Protein AF-A0A4Q2DX93-F1 (afdb_monomer)

Radius of gyration: 22.74 Å; Cα contacts (8 Å, |Δi|>4): 162; chains: 1; bounding box: 57×50×70 Å

Organism: NCBI:txid2316362

InterPro domains:
  IPR004277 Phosphatidyl serine synthase [PF03034] (12-110)
  IPR004277 Phosphatidyl serine synthase [PF03034] (133-231)

Structure (mmCIF, N/CA/C/O backbone):
data_AF-A0A4Q2DX93-F1
#
_entry.id   AF-A0A4Q2DX93-F1
#
loop_
_atom_site.group_PDB
_atom_site.id
_atom_site.type_symbol
_atom_site.label_atom_id
_atom_site.label_alt_id
_atom_site.label_comp_id
_atom_site.label_asym_id
_atom_site.label_entity_id
_atom_site.label_seq_id
_atom_site.pdbx_PDB_ins_code
_atom_site.Cartn_x
_atom_site.Cartn_y
_atom_site.Cartn_z
_atom_site.occupancy
_atom_site.B_iso_or_equiv
_atom_site.auth_seq_id
_atom_site.auth_comp_id
_atom_site.auth_asym_id
_atom_site.auth_atom_id
_atom_site.pdbx_PDB_model_num
ATOM 1 N N . MET A 1 1 ? 19.496 9.245 14.736 1.00 47.91 1 MET A N 1
ATOM 2 C CA . MET A 1 1 ? 19.336 10.085 13.519 1.00 47.91 1 MET A CA 1
ATOM 3 C C . MET A 1 1 ? 20.617 10.296 12.697 1.00 47.91 1 MET A C 1
ATOM 5 O O . MET A 1 1 ? 20.495 10.597 11.517 1.00 47.91 1 MET A O 1
ATOM 9 N N . ILE A 1 2 ? 21.821 10.118 13.265 1.00 46.56 2 ILE A N 1
ATOM 10 C CA . ILE A 1 2 ? 23.117 10.253 12.552 1.00 46.56 2 ILE A CA 1
ATOM 11 C C . ILE A 1 2 ? 23.522 8.958 11.806 1.00 46.56 2 ILE A C 1
ATOM 13 O O . ILE A 1 2 ? 24.369 8.982 10.925 1.00 46.56 2 ILE A O 1
ATOM 17 N N . GLN A 1 3 ? 22.881 7.827 12.119 1.00 54.91 3 GLN A N 1
ATOM 18 C CA . GLN A 1 3 ? 23.199 6.503 11.563 1.00 54.91 3 GLN A CA 1
ATOM 19 C C . GLN A 1 3 ? 22.616 6.241 10.159 1.00 54.91 3 GLN A C 1
ATOM 21 O O . GLN A 1 3 ? 23.110 5.370 9.450 1.00 54.91 3 GLN A O 1
ATOM 26 N N . PHE A 1 4 ? 21.581 6.974 9.728 1.00 57.28 4 PHE A N 1
ATOM 27 C CA . PHE A 1 4 ? 21.010 6.77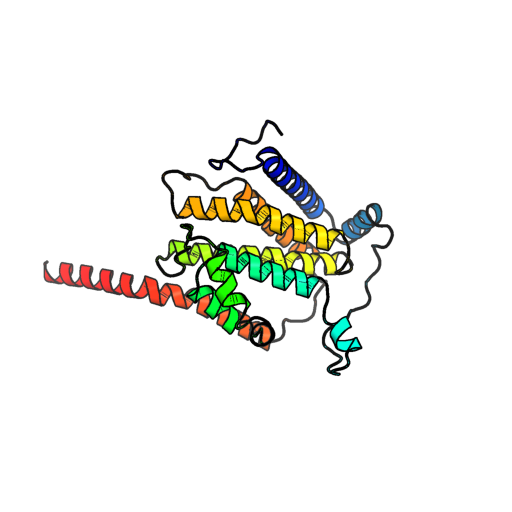4 8.393 1.00 57.28 4 PHE A CA 1
ATOM 28 C C . PHE A 1 4 ? 21.862 7.498 7.358 1.00 57.28 4 PHE A C 1
ATOM 30 O O . PHE A 1 4 ? 21.904 8.729 7.332 1.00 57.28 4 PHE A O 1
ATOM 37 N N . ARG A 1 5 ? 22.540 6.724 6.505 1.00 57.16 5 ARG A N 1
ATOM 38 C CA . ARG A 1 5 ? 23.293 7.274 5.379 1.00 57.16 5 ARG A CA 1
ATOM 39 C C . ARG A 1 5 ? 22.321 7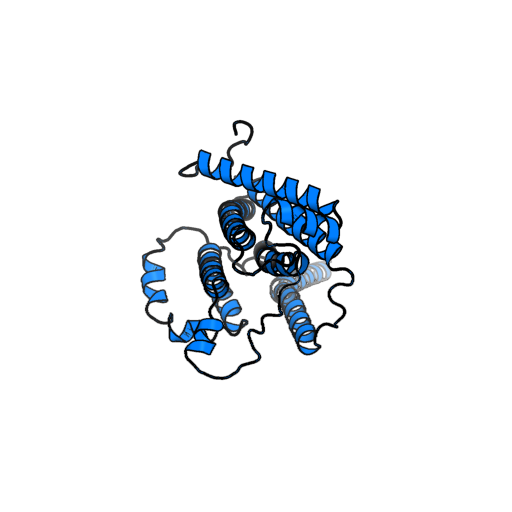.975 4.437 1.00 57.16 5 ARG A C 1
ATOM 41 O O . ARG A 1 5 ? 21.270 7.420 4.105 1.00 57.16 5 ARG A O 1
ATOM 48 N N . ASP A 1 6 ? 22.671 9.182 4.007 1.00 55.91 6 ASP A N 1
ATOM 49 C CA . ASP A 1 6 ? 21.887 9.855 2.983 1.00 55.91 6 ASP A CA 1
ATOM 50 C C . ASP A 1 6 ? 21.889 9.006 1.713 1.00 55.91 6 ASP A C 1
ATOM 52 O O . ASP A 1 6 ? 22.921 8.492 1.269 1.00 55.91 6 ASP A O 1
ATOM 56 N N . GLY A 1 7 ? 20.696 8.823 1.152 1.00 59.25 7 GLY A N 1
ATOM 57 C CA . GLY A 1 7 ? 20.567 8.282 -0.191 1.00 59.25 7 GLY A CA 1
ATOM 58 C C . GLY A 1 7 ? 21.169 9.252 -1.217 1.00 59.25 7 GLY A C 1
ATOM 59 O O . GLY A 1 7 ? 21.467 10.397 -0.885 1.00 59.25 7 GLY A O 1
ATOM 60 N N . PRO A 1 8 ? 21.266 8.855 -2.493 1.00 54.38 8 PRO A N 1
ATOM 61 C CA . PRO A 1 8 ? 21.775 9.709 -3.576 1.00 54.38 8 PRO A CA 1
ATOM 62 C C . PRO A 1 8 ? 20.919 10.967 -3.852 1.00 54.38 8 PRO A C 1
ATOM 64 O O . PRO A 1 8 ? 21.185 11.708 -4.796 1.00 54.38 8 PRO A O 1
ATOM 67 N N . PHE A 1 9 ? 19.881 11.214 -3.049 1.00 58.81 9 PHE A N 1
ATOM 68 C CA . PHE A 1 9 ? 18.945 12.319 -3.184 1.00 58.81 9 PHE A CA 1
ATOM 69 C C . PHE A 1 9 ? 19.273 13.454 -2.219 1.00 58.81 9 PHE A C 1
ATOM 71 O O . PHE A 1 9 ? 19.167 13.290 -1.001 1.00 58.81 9 PHE A O 1
ATOM 78 N N . ILE A 1 10 ? 19.531 14.638 -2.773 1.00 56.16 10 ILE A N 1
ATOM 79 C CA . ILE A 1 10 ? 19.472 15.896 -2.028 1.00 56.16 10 ILE A CA 1
ATOM 80 C C . ILE A 1 10 ? 17.991 16.245 -1.876 1.00 56.16 10 ILE A C 1
ATOM 82 O O . ILE A 1 10 ? 17.327 16.653 -2.828 1.00 56.16 10 ILE A O 1
ATOM 86 N N . 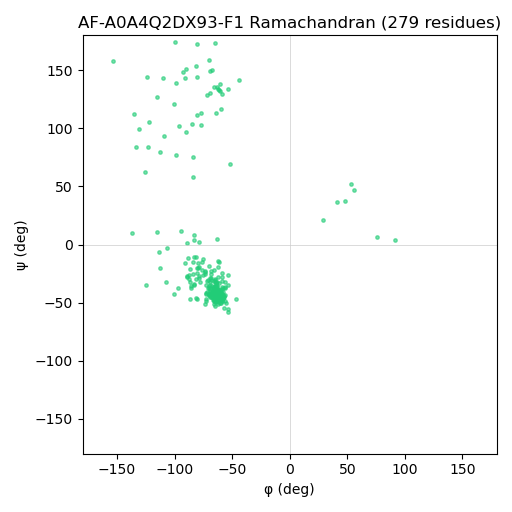ARG A 1 11 ? 17.445 16.000 -0.687 1.00 66.81 11 ARG A N 1
ATOM 87 C CA . ARG A 1 11 ? 16.056 16.332 -0.353 1.00 66.81 11 ARG A CA 1
ATOM 88 C C . ARG A 1 11 ? 16.038 17.745 0.238 1.00 66.81 11 ARG A C 1
ATOM 90 O O . ARG A 1 11 ? 16.949 18.055 1.001 1.00 66.81 11 ARG A O 1
ATOM 97 N N . PRO A 1 12 ? 15.014 18.575 -0.032 1.00 65.00 12 PRO A N 1
ATOM 98 C CA . PRO A 1 12 ? 14.977 19.962 0.446 1.00 65.00 12 PRO A CA 1
ATOM 99 C C . PRO A 1 12 ? 15.047 20.067 1.977 1.00 65.00 12 PRO A C 1
ATOM 101 O O . PRO A 1 12 ? 15.580 21.036 2.501 1.00 65.00 12 PRO A O 1
ATOM 104 N N . HIS A 1 13 ? 14.569 19.041 2.692 1.00 75.06 13 HIS A N 1
ATOM 105 C CA . HIS A 1 13 ? 14.642 18.962 4.149 1.00 75.06 13 HIS A CA 1
ATOM 106 C C . HIS A 1 13 ? 15.130 17.567 4.598 1.00 75.06 13 HIS A C 1
ATOM 108 O O . HIS A 1 13 ? 14.322 16.684 4.892 1.00 75.06 13 HIS A O 1
ATOM 114 N N . PRO A 1 14 ? 16.449 17.302 4.631 1.00 77.88 14 PRO A N 1
ATOM 115 C CA . PRO A 1 14 ? 16.985 15.957 4.873 1.00 77.88 14 PRO A CA 1
ATOM 116 C C . PRO A 1 14 ? 16.631 15.418 6.267 1.00 77.88 14 PRO A C 1
ATOM 118 O O . PRO A 1 14 ? 16.316 14.238 6.406 1.00 77.88 14 PRO A O 1
ATOM 121 N N . ALA A 1 15 ? 16.583 16.285 7.284 1.00 83.44 15 ALA A N 1
ATOM 122 C CA . ALA A 1 15 ? 16.158 15.910 8.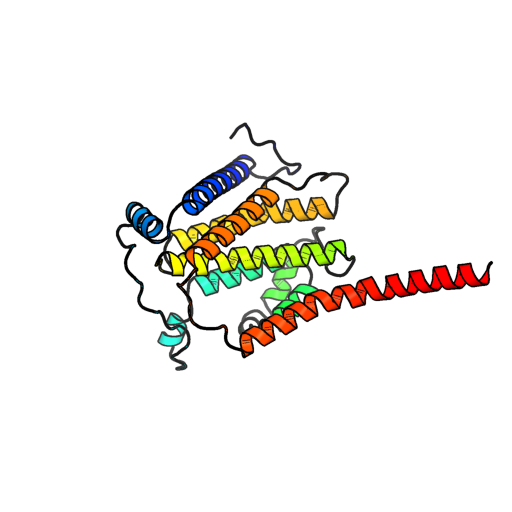634 1.00 83.44 15 ALA A CA 1
ATOM 123 C C . ALA A 1 15 ? 14.716 15.372 8.673 1.00 83.44 15 ALA A C 1
ATOM 125 O O . ALA A 1 15 ? 14.468 14.344 9.296 1.00 83.44 15 ALA A O 1
ATOM 126 N N . PHE A 1 16 ? 13.790 16.010 7.947 1.00 84.75 16 PHE A N 1
ATOM 127 C CA . PHE A 1 16 ? 12.392 15.582 7.870 1.00 84.75 16 PHE A CA 1
ATOM 128 C C . PHE A 1 16 ? 12.291 14.158 7.317 1.00 84.75 16 PHE A C 1
ATOM 130 O O . PHE A 1 16 ? 11.715 13.283 7.951 1.00 84.75 16 PHE A O 1
ATOM 137 N N . TRP A 1 17 ? 12.942 13.873 6.188 1.00 82.81 17 TRP A N 1
ATOM 138 C CA . TRP A 1 17 ? 12.872 12.544 5.574 1.00 82.81 17 TRP A CA 1
ATOM 139 C C . TRP A 1 17 ? 13.562 11.445 6.392 1.00 82.81 17 TRP A C 1
ATOM 141 O O . TRP A 1 17 ? 13.125 10.295 6.350 1.00 82.81 17 TRP A O 1
ATOM 151 N N . ARG A 1 18 ? 14.596 11.787 7.174 1.00 85.25 18 ARG A N 1
ATOM 152 C CA . ARG A 1 18 ? 15.210 10.863 8.141 1.00 85.25 18 ARG A CA 1
ATOM 153 C C . ARG A 1 18 ? 14.283 10.571 9.324 1.00 85.25 18 ARG A C 1
ATOM 155 O O . ARG A 1 18 ? 14.247 9.432 9.779 1.00 85.25 18 ARG A O 1
ATOM 162 N N . ILE A 1 19 ? 13.525 11.562 9.800 1.00 88.25 19 ILE A N 1
ATOM 163 C CA . ILE A 1 19 ? 12.485 11.357 10.821 1.00 88.25 19 ILE A CA 1
ATOM 164 C C . ILE A 1 19 ? 11.400 10.438 10.266 1.00 88.25 19 ILE A C 1
ATOM 166 O O . ILE A 1 19 ? 11.078 9.441 10.896 1.00 88.25 19 ILE A O 1
ATOM 170 N N . ILE A 1 20 ? 10.908 10.715 9.059 1.00 88.94 20 ILE A N 1
ATOM 171 C CA . ILE A 1 20 ? 9.894 9.898 8.384 1.00 88.94 20 ILE A CA 1
ATOM 172 C C . ILE A 1 20 ? 10.345 8.434 8.243 1.00 88.94 20 ILE A C 1
ATOM 174 O O . ILE A 1 20 ? 9.566 7.529 8.537 1.00 88.94 20 ILE A O 1
ATOM 178 N N . LEU A 1 21 ? 11.607 8.190 7.870 1.00 89.50 21 LEU A N 1
ATOM 179 C CA . LEU A 1 21 ? 12.187 6.842 7.853 1.00 89.50 21 LEU A CA 1
ATOM 180 C C . LEU A 1 21 ? 12.231 6.210 9.254 1.00 89.50 21 LEU A C 1
ATOM 182 O O . LEU A 1 21 ? 11.896 5.040 9.408 1.00 89.50 21 LEU A O 1
ATOM 186 N N . GLY A 1 22 ? 12.632 6.978 10.269 1.00 92.00 22 GLY A N 1
ATOM 187 C CA . GLY A 1 22 ? 12.677 6.518 11.657 1.00 92.00 22 GLY A CA 1
ATOM 188 C C . GLY A 1 22 ? 11.300 6.140 12.205 1.00 92.00 22 GLY A C 1
ATOM 189 O O . GLY A 1 22 ? 11.178 5.113 12.862 1.00 92.00 22 GLY A O 1
ATOM 190 N N . VAL A 1 23 ? 10.259 6.916 11.888 1.00 93.38 23 VAL A N 1
ATOM 191 C CA . VAL A 1 23 ? 8.873 6.594 12.265 1.00 93.38 23 VAL A CA 1
ATOM 192 C C . VAL A 1 23 ? 8.415 5.309 11.576 1.00 93.38 23 VAL A C 1
ATOM 194 O O . VAL A 1 23 ? 7.818 4.465 12.236 1.00 93.38 23 VAL A O 1
ATOM 197 N N . ASN A 1 24 ? 8.747 5.111 10.294 1.00 94.38 24 ASN A N 1
ATOM 198 C CA . ASN A 1 24 ? 8.442 3.856 9.600 1.00 94.38 24 ASN A CA 1
ATOM 199 C C . ASN A 1 24 ? 9.148 2.658 10.262 1.00 94.38 24 ASN A C 1
ATOM 201 O O . ASN A 1 24 ? 8.542 1.623 10.501 1.00 94.38 24 ASN A O 1
ATOM 205 N N . LEU A 1 25 ? 10.416 2.818 10.654 1.00 94.75 25 LEU A N 1
ATOM 206 C CA . LEU A 1 25 ? 11.149 1.756 11.342 1.00 94.75 25 LEU A CA 1
ATOM 207 C C . LEU A 1 25 ? 10.515 1.411 12.696 1.00 94.75 25 LEU A C 1
ATOM 209 O O . LEU A 1 25 ? 10.399 0.239 13.033 1.00 94.75 25 LEU A O 1
ATOM 213 N N . LEU A 1 26 ? 10.093 2.413 13.471 1.00 95.00 26 LEU A N 1
ATOM 214 C CA . LEU A 1 26 ? 9.380 2.177 14.728 1.00 95.00 26 LEU A CA 1
ATOM 215 C C . LEU A 1 26 ? 8.047 1.463 14.492 1.00 95.00 26 LEU A C 1
ATOM 217 O O . LEU A 1 26 ? 7.716 0.541 15.233 1.00 95.00 26 LEU A O 1
ATOM 221 N N . TYR A 1 27 ? 7.312 1.855 13.450 1.00 94.69 27 TYR A N 1
ATOM 222 C CA . TYR A 1 27 ? 6.074 1.190 13.059 1.00 94.69 27 TYR A CA 1
ATOM 223 C C . TYR A 1 27 ? 6.310 -0.279 12.690 1.00 94.69 27 TYR A C 1
ATOM 225 O O . TYR A 1 27 ? 5.600 -1.151 13.185 1.00 94.69 27 TYR A O 1
ATOM 233 N N . GLU A 1 28 ? 7.363 -0.570 11.923 1.00 95.62 28 GLU A N 1
ATOM 234 C CA . GLU A 1 28 ? 7.764 -1.939 11.589 1.00 95.62 28 GLU A CA 1
ATOM 235 C C . GLU A 1 28 ? 8.060 -2.773 12.841 1.00 95.62 28 GLU A C 1
ATOM 237 O O . GLU A 1 28 ? 7.588 -3.899 12.966 1.00 95.62 28 GLU A O 1
ATOM 242 N N . LEU A 1 29 ? 8.794 -2.218 13.809 1.00 96.31 29 LEU A N 1
ATOM 243 C CA . LEU A 1 29 ? 9.091 -2.915 15.063 1.00 96.31 29 LEU A CA 1
ATOM 244 C C . LEU A 1 29 ? 7.820 -3.219 15.868 1.00 96.31 29 LEU A C 1
ATOM 246 O O . LEU A 1 29 ? 7.701 -4.305 16.438 1.00 96.31 29 LEU A O 1
ATOM 250 N N . VAL A 1 30 ? 6.855 -2.293 15.885 1.00 94.19 30 VAL A N 1
ATOM 251 C CA . VAL A 1 30 ? 5.545 -2.514 16.514 1.00 94.19 30 VAL A CA 1
ATOM 252 C C . VAL A 1 30 ? 4.767 -3.608 15.784 1.00 94.19 30 VAL A C 1
ATOM 254 O O . VAL A 1 30 ? 4.197 -4.477 16.438 1.00 94.19 30 VAL A O 1
ATOM 257 N N . LEU A 1 31 ? 4.770 -3.621 14.449 1.00 94.12 31 LEU A N 1
ATOM 258 C CA . LEU A 1 31 ? 4.112 -4.667 13.664 1.00 94.12 31 LEU A CA 1
ATOM 259 C C . LEU A 1 31 ? 4.731 -6.044 13.898 1.00 94.12 31 LEU A C 1
ATOM 261 O O . LEU A 1 31 ? 4.001 -7.013 14.085 1.00 94.12 31 LEU A O 1
ATOM 265 N N . VAL A 1 32 ? 6.061 -6.136 13.940 1.00 95.94 32 VAL A N 1
ATOM 266 C CA . VAL A 1 32 ? 6.763 -7.385 14.259 1.00 95.94 32 VAL A CA 1
ATOM 267 C C . VAL A 1 32 ? 6.413 -7.847 15.672 1.00 95.94 32 VAL A C 1
ATOM 269 O O . VAL A 1 32 ? 6.146 -9.027 15.877 1.00 95.94 32 VAL A O 1
ATOM 272 N N . PHE A 1 33 ? 6.343 -6.938 16.645 1.00 95.56 33 PHE A N 1
ATOM 273 C CA . PHE A 1 33 ? 5.881 -7.275 17.990 1.00 95.56 33 PHE A CA 1
ATOM 274 C C . PHE A 1 33 ? 4.433 -7.802 17.983 1.00 95.56 33 PHE A C 1
ATOM 276 O O . PHE A 1 33 ? 4.165 -8.862 18.554 1.00 95.56 33 PHE A O 1
ATOM 283 N N . LEU A 1 34 ? 3.514 -7.115 17.294 1.00 93.50 34 LEU A N 1
ATOM 284 C CA . LEU A 1 34 ? 2.111 -7.522 17.158 1.00 93.50 34 LEU A CA 1
ATOM 285 C C . LEU A 1 34 ? 1.955 -8.858 16.424 1.00 93.50 34 LEU A C 1
ATOM 287 O O . LEU A 1 34 ? 1.066 -9.636 16.763 1.00 93.50 34 LEU A O 1
ATOM 291 N N . LEU A 1 35 ? 2.842 -9.173 15.478 1.00 95.12 35 LEU A N 1
ATOM 292 C CA . LEU A 1 35 ? 2.858 -10.455 14.775 1.00 95.12 35 LEU A CA 1
ATOM 293 C C . LEU A 1 35 ? 3.019 -11.638 15.739 1.00 95.12 35 LEU A C 1
ATOM 295 O O . LEU A 1 35 ? 2.442 -12.703 15.503 1.00 95.12 35 LEU A O 1
ATOM 299 N N . PHE A 1 36 ? 3.729 -11.458 16.855 1.00 95.38 36 PHE A N 1
ATOM 300 C CA . PHE A 1 36 ? 3.855 -12.479 17.898 1.00 95.38 36 PHE A CA 1
ATOM 301 C C . PHE A 1 36 ? 2.680 -12.505 18.888 1.00 95.38 36 PHE A C 1
ATOM 303 O O . PHE A 1 36 ? 2.539 -13.491 19.603 1.00 95.38 36 PHE A O 1
ATOM 310 N N . GLN A 1 37 ? 1.788 -11.509 18.883 1.00 95.62 37 GLN A N 1
ATOM 311 C CA . GLN A 1 37 ? 0.621 -11.454 19.773 1.00 95.62 37 GLN A CA 1
ATOM 312 C C . GLN A 1 37 ? -0.622 -12.127 19.174 1.00 95.62 37 GLN A C 1
ATOM 314 O O . GLN A 1 37 ? -0.821 -12.170 17.952 1.00 95.62 37 GLN A O 1
ATOM 319 N N . ASP A 1 38 ? -1.484 -12.651 20.040 1.00 94.00 38 ASP A N 1
ATOM 320 C CA . ASP A 1 38 ? -2.793 -13.180 19.655 1.00 94.00 38 ASP A CA 1
ATOM 321 C C . ASP A 1 38 ? -3.825 -12.060 19.505 1.00 94.00 38 ASP A C 1
ATOM 323 O O . ASP A 1 38 ? -3.712 -11.009 20.134 1.00 94.00 38 ASP A O 1
ATOM 327 N N . LEU A 1 39 ? -4.852 -12.282 18.680 1.00 92.56 39 LEU A N 1
ATOM 328 C CA . LEU A 1 39 ? -5.873 -11.270 18.386 1.00 92.56 39 LEU A CA 1
ATOM 329 C C . LEU A 1 39 ? -6.601 -10.744 19.645 1.00 92.56 39 LEU A C 1
ATOM 331 O O . LEU A 1 39 ? -6.751 -9.526 19.757 1.00 92.56 39 LEU A O 1
ATOM 335 N N . PRO A 1 40 ? -7.031 -11.585 20.612 1.00 92.69 40 PRO A N 1
ATOM 336 C CA . PRO A 1 40 ? -7.667 -11.090 21.835 1.00 92.69 40 PRO A CA 1
ATOM 337 C C . PRO A 1 40 ? -6.717 -10.228 22.674 1.00 92.69 40 PRO A C 1
ATOM 339 O O . PRO A 1 40 ? -7.105 -9.156 23.133 1.00 92.69 40 PRO A O 1
ATOM 342 N N . THR A 1 41 ? -5.457 -10.654 22.803 1.00 93.88 41 THR A N 1
ATOM 343 C CA . THR A 1 41 ? -4.409 -9.897 23.498 1.00 93.88 41 THR A CA 1
ATOM 344 C C . THR A 1 41 ? -4.156 -8.568 22.802 1.00 93.88 41 THR A C 1
ATOM 346 O O . THR A 1 41 ? -4.124 -7.537 23.459 1.00 93.88 41 THR A O 1
ATOM 349 N N . ALA A 1 42 ? -4.057 -8.554 21.471 1.00 93.12 42 ALA A N 1
ATOM 350 C CA . ALA A 1 42 ? -3.882 -7.331 20.698 1.00 93.12 42 ALA A CA 1
ATOM 351 C C . ALA A 1 42 ? -5.046 -6.353 20.919 1.00 93.12 42 ALA A C 1
ATOM 353 O O . ALA A 1 42 ? -4.802 -5.177 21.171 1.00 93.12 42 ALA A O 1
ATOM 354 N N . ARG A 1 43 ? -6.302 -6.824 20.923 1.00 92.88 43 ARG A N 1
ATOM 355 C CA . ARG A 1 43 ? -7.476 -5.987 21.242 1.00 92.88 43 ARG A CA 1
ATOM 356 C C . ARG A 1 43 ? -7.389 -5.382 22.645 1.00 92.88 43 ARG A C 1
ATOM 358 O O . ARG A 1 43 ? -7.665 -4.199 22.801 1.00 92.88 43 ARG A O 1
ATOM 365 N N . GLN A 1 44 ? -6.955 -6.159 23.637 1.00 92.50 44 GLN A N 1
ATOM 366 C CA . GLN A 1 44 ? -6.719 -5.651 24.991 1.00 92.50 44 GLN A CA 1
ATOM 367 C C . GLN A 1 44 ? -5.559 -4.647 25.032 1.00 92.50 44 GLN A C 1
ATOM 369 O O . GLN A 1 44 ? -5.628 -3.640 25.723 1.00 92.50 44 GLN A O 1
ATOM 374 N N . MET A 1 45 ? -4.490 -4.870 24.267 1.00 92.19 45 MET A N 1
ATOM 375 C CA . MET A 1 45 ? -3.384 -3.916 24.199 1.00 92.19 45 MET A CA 1
ATOM 376 C C . MET A 1 45 ? -3.824 -2.577 23.603 1.00 92.19 45 MET A C 1
ATOM 378 O O . MET A 1 45 ? -3.401 -1.522 24.074 1.00 92.19 45 MET A O 1
ATOM 382 N N . MET A 1 46 ? -4.715 -2.610 22.610 1.00 90.88 46 MET A N 1
ATOM 383 C CA . MET A 1 46 ? -5.282 -1.401 22.016 1.00 90.88 46 MET A CA 1
ATOM 384 C C . MET A 1 46 ? -6.089 -0.572 23.026 1.00 90.88 46 MET A C 1
ATOM 386 O O . MET A 1 46 ? -6.097 0.652 22.907 1.00 90.88 46 MET A O 1
ATOM 390 N N . THR A 1 47 ? -6.683 -1.182 24.063 1.00 90.56 47 THR A N 1
ATOM 391 C CA . THR A 1 47 ? -7.428 -0.424 25.087 1.00 90.56 47 THR A CA 1
ATOM 392 C C . THR A 1 47 ? -6.536 0.431 25.987 1.00 90.56 47 THR A C 1
ATOM 394 O O . THR A 1 47 ? -7.023 1.361 26.622 1.00 90.56 47 THR A O 1
ATOM 397 N N . PHE A 1 48 ? -5.226 0.154 26.049 1.00 91.38 48 PHE A N 1
ATOM 398 C CA . PHE A 1 48 ? -4.275 1.034 26.744 1.00 91.38 48 PHE A CA 1
ATOM 399 C C . PHE A 1 48 ? -3.989 2.323 25.968 1.00 91.38 48 PHE A C 1
ATOM 401 O O . PHE A 1 48 ? -3.558 3.306 26.566 1.00 91.38 48 PHE A O 1
ATOM 408 N N . ILE A 1 49 ? -4.196 2.312 24.648 1.00 90.56 49 ILE A N 1
ATOM 409 C CA . ILE A 1 49 ? -4.022 3.485 23.787 1.00 90.56 49 ILE A CA 1
ATOM 410 C C . ILE A 1 49 ? -5.315 4.299 23.766 1.00 90.56 49 ILE A C 1
ATOM 412 O O . ILE A 1 49 ? -5.274 5.514 23.942 1.00 90.56 49 ILE A O 1
ATOM 416 N N . ASP A 1 50 ? -6.450 3.626 23.574 1.00 88.62 50 ASP A N 1
ATOM 417 C CA . ASP A 1 50 ? -7.773 4.241 23.607 1.00 88.62 50 ASP A CA 1
ATOM 418 C C . ASP A 1 50 ? -8.746 3.374 24.431 1.00 88.62 50 ASP A C 1
ATOM 420 O O . ASP A 1 50 ? -9.106 2.274 23.996 1.00 88.62 50 ASP A O 1
ATOM 424 N N . PRO A 1 51 ? -9.210 3.857 25.602 1.00 88.38 51 PRO A N 1
ATOM 425 C CA . PRO A 1 51 ? -10.149 3.131 26.458 1.00 88.38 51 PRO A CA 1
ATOM 426 C C . PRO A 1 51 ? -11.511 2.816 25.817 1.00 88.38 51 PRO A C 1
ATOM 428 O O . PRO A 1 51 ? -12.259 2.010 26.364 1.00 88.38 51 PRO A O 1
ATOM 431 N N . SER A 1 52 ? -11.868 3.458 24.699 1.00 84.69 52 SER A N 1
ATOM 432 C CA . SER A 1 52 ? -13.131 3.235 23.981 1.00 84.69 52 SER A CA 1
ATOM 433 C C . SER A 1 52 ? -13.117 2.002 23.062 1.00 84.69 52 SER A C 1
ATOM 435 O O . SER A 1 52 ? -14.178 1.575 22.586 1.00 84.69 52 SER A O 1
ATOM 437 N N . LEU A 1 53 ? -11.935 1.412 22.838 1.00 87.38 53 LEU A N 1
ATOM 438 C CA . LEU A 1 53 ? -11.733 0.199 22.043 1.00 87.38 53 LEU A CA 1
ATOM 439 C C . LEU A 1 53 ? -12.047 -1.081 22.841 1.00 87.38 53 LEU A C 1
ATOM 441 O O . LEU A 1 53 ? -12.297 -1.060 24.043 1.00 87.38 53 LEU A O 1
ATOM 445 N N . GLY A 1 54 ? -12.035 -2.232 22.159 1.00 81.44 54 GLY A N 1
ATOM 446 C CA . GLY A 1 54 ? -12.239 -3.549 22.784 1.00 81.44 54 GLY A CA 1
ATOM 447 C C . GLY A 1 54 ? -13.692 -4.034 22.815 1.00 81.44 54 GLY A C 1
ATOM 448 O O . GLY A 1 54 ? -13.966 -5.118 23.325 1.00 81.44 54 GLY A O 1
ATOM 449 N N . ARG A 1 55 ? -14.613 -3.277 22.214 1.00 84.88 55 ARG A N 1
ATOM 450 C CA . ARG A 1 55 ? -16.012 -3.666 21.992 1.00 84.88 55 ARG A CA 1
ATOM 451 C C . ARG A 1 55 ? -16.278 -3.904 20.501 1.00 84.88 55 ARG A C 1
ATOM 453 O O . ARG A 1 55 ? -15.714 -3.180 19.683 1.00 84.88 55 ARG A O 1
ATOM 460 N N . PRO A 1 56 ? -17.117 -4.888 20.129 1.00 82.81 56 PRO A N 1
ATOM 461 C CA . PRO A 1 56 ? -17.498 -5.086 18.736 1.00 82.81 56 PRO A CA 1
ATOM 462 C C . PRO A 1 56 ? -18.259 -3.860 18.228 1.00 82.81 56 PRO A C 1
ATOM 464 O O . PRO A 1 56 ? -19.126 -3.324 18.922 1.00 82.81 56 PRO A O 1
ATOM 467 N N . LEU A 1 57 ? -17.919 -3.412 17.023 1.00 77.69 57 LEU A N 1
ATOM 468 C CA . LEU A 1 57 ? -18.594 -2.286 16.389 1.00 77.69 57 LEU A CA 1
ATOM 469 C C . LEU A 1 57 ? -19.913 -2.736 15.755 1.00 77.69 57 LEU A C 1
ATOM 471 O O . LEU A 1 57 ? -19.966 -3.842 15.209 1.00 77.69 57 LEU A O 1
ATOM 475 N N . PRO A 1 58 ? -20.961 -1.892 15.789 1.00 73.00 58 PRO A N 1
ATOM 476 C CA . PRO A 1 58 ? -22.161 -2.140 15.006 1.00 73.00 58 PRO A CA 1
ATOM 477 C C . PRO A 1 58 ? -21.796 -2.168 13.516 1.00 73.00 58 PRO A C 1
ATOM 479 O O . PRO A 1 58 ? -20.985 -1.364 13.046 1.00 73.00 58 PRO A O 1
ATOM 482 N N . GLU A 1 59 ? -22.374 -3.108 12.770 1.00 63.97 59 GLU A N 1
ATOM 483 C CA . GLU A 1 59 ? -22.138 -3.221 11.333 1.00 63.97 59 GLU A CA 1
ATOM 484 C C . GLU A 1 59 ? -22.673 -1.968 10.630 1.00 63.97 59 GLU A C 1
ATOM 486 O O . GLU A 1 59 ? -23.870 -1.683 10.640 1.00 63.97 59 GLU A O 1
ATOM 491 N N . LYS A 1 60 ? -21.766 -1.168 10.059 1.00 63.41 60 LYS A N 1
ATOM 492 C CA . LYS A 1 60 ? -22.139 0.021 9.295 1.00 63.41 60 LYS A CA 1
ATOM 493 C C . LYS A 1 60 ? -22.439 -0.403 7.863 1.00 63.41 60 LYS A C 1
ATOM 495 O O . LYS A 1 60 ? -21.524 -0.675 7.086 1.00 63.41 60 LYS A O 1
ATOM 500 N N . SER A 1 61 ? -23.722 -0.457 7.532 1.00 61.34 61 SER A N 1
ATOM 501 C CA . SER A 1 61 ? -24.193 -0.708 6.176 1.00 61.34 61 SER A CA 1
ATOM 502 C C . SER A 1 61 ? -24.052 0.555 5.325 1.00 61.34 61 SER A C 1
ATOM 504 O O . SER A 1 61 ? -24.694 1.571 5.583 1.00 61.34 61 SER A O 1
ATOM 506 N N . TYR A 1 62 ? -23.169 0.509 4.328 1.00 57.25 62 TYR A N 1
ATOM 507 C CA . TYR A 1 62 ? -22.927 1.632 3.414 1.00 57.25 62 TYR A CA 1
ATOM 508 C C . TYR A 1 62 ? -23.817 1.600 2.161 1.00 57.25 62 TYR A C 1
ATOM 510 O O . TYR A 1 62 ? -23.883 2.599 1.451 1.00 57.25 62 TYR A O 1
ATOM 518 N N . ALA A 1 63 ? -24.453 0.465 1.849 1.00 59.06 63 ALA A N 1
ATOM 519 C CA . ALA A 1 63 ? -25.034 0.219 0.524 1.00 59.06 63 ALA A CA 1
ATOM 520 C C . ALA A 1 63 ? -26.430 -0.431 0.532 1.00 59.06 63 ALA A C 1
ATOM 522 O O . ALA A 1 63 ? -26.900 -0.847 -0.524 1.00 59.06 63 ALA A O 1
ATOM 523 N N . GLU A 1 64 ? -27.100 -0.535 1.682 1.00 62.09 64 GLU A N 1
ATOM 524 C CA . GLU A 1 64 ? -28.451 -1.121 1.744 1.00 62.09 64 GLU A CA 1
ATOM 525 C C . GLU A 1 64 ? -29.570 -0.101 1.498 1.00 62.09 64 GLU A C 1
ATOM 527 O O . GLU A 1 64 ? -30.638 -0.475 1.016 1.00 62.09 64 GLU A O 1
ATOM 532 N N . ASP A 1 65 ? -29.335 1.186 1.777 1.00 69.94 65 ASP A N 1
ATOM 533 C CA . ASP A 1 65 ? -30.304 2.251 1.509 1.00 69.94 65 ASP A CA 1
ATOM 534 C C . ASP A 1 65 ? -30.003 2.935 0.168 1.00 69.94 65 ASP A C 1
ATOM 536 O O . ASP A 1 65 ? -29.099 3.763 0.049 1.00 69.94 65 ASP A O 1
ATOM 540 N N . CYS A 1 66 ? -30.770 2.579 -0.865 1.00 73.88 66 CYS A N 1
ATOM 541 C CA . CYS A 1 66 ? -30.664 3.174 -2.200 1.00 73.88 66 CYS A CA 1
ATOM 542 C C . CYS A 1 66 ? -31.438 4.499 -2.353 1.00 73.88 66 CYS A C 1
ATOM 544 O O . CYS A 1 66 ? -31.588 4.989 -3.477 1.00 73.88 66 CYS A O 1
ATOM 546 N N . SER A 1 67 ? -31.976 5.079 -1.274 1.00 79.81 67 SER A N 1
ATOM 547 C CA . SER A 1 67 ? -32.732 6.330 -1.353 1.00 79.81 67 SER A CA 1
ATOM 548 C C . SER A 1 67 ? -31.823 7.537 -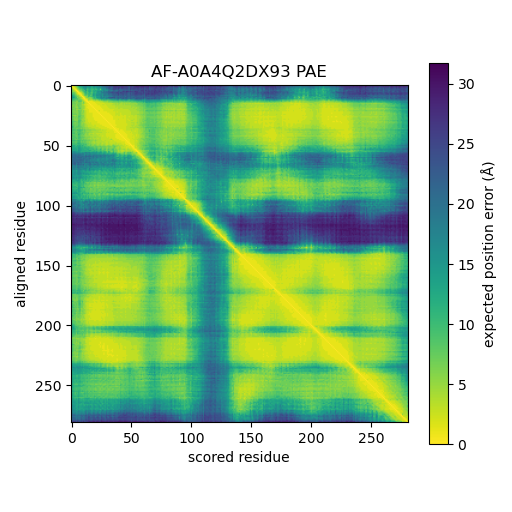1.629 1.00 79.81 67 SER A C 1
ATOM 550 O O . SER A 1 67 ? -30.830 7.790 -0.950 1.00 79.81 67 SER A O 1
ATOM 552 N N . LEU A 1 68 ? -32.175 8.336 -2.641 1.00 80.81 68 LEU A N 1
ATOM 553 C CA . LEU A 1 68 ? -31.427 9.539 -3.025 1.00 80.81 68 LEU A CA 1
ATOM 554 C C . LEU A 1 68 ? -31.842 10.748 -2.175 1.00 80.81 68 LEU A C 1
ATOM 556 O O . LEU A 1 68 ? -32.300 11.765 -2.697 1.00 80.81 68 LEU A O 1
ATOM 560 N N . THR A 1 69 ? -31.710 10.637 -0.854 1.00 84.62 69 THR A N 1
ATOM 561 C CA . THR A 1 69 ? -31.890 11.780 0.049 1.00 84.62 69 THR A CA 1
ATOM 562 C C . THR A 1 69 ? -30.544 12.461 0.321 1.00 84.62 69 THR A C 1
ATOM 564 O O . THR A 1 69 ? -29.512 11.785 0.367 1.00 84.62 69 THR A O 1
ATOM 567 N N . PRO A 1 70 ? -30.505 13.791 0.539 1.00 83.31 70 PRO A N 1
ATOM 568 C CA . PRO A 1 70 ? -29.264 14.484 0.891 1.00 83.31 70 PRO A CA 1
ATOM 569 C C . PRO A 1 70 ? -28.583 13.906 2.141 1.00 83.31 70 PRO A C 1
ATOM 571 O O . PRO A 1 70 ? -27.359 13.876 2.218 1.00 83.31 70 PRO A O 1
ATOM 574 N N . THR A 1 71 ? -29.369 13.404 3.097 1.00 80.00 71 THR A N 1
ATOM 575 C CA . THR A 1 71 ? -28.883 12.750 4.318 1.00 80.00 71 THR A CA 1
ATOM 576 C C . THR A 1 71 ? -28.237 11.399 4.033 1.00 80.00 71 THR A C 1
ATOM 578 O O . THR A 1 71 ? -27.139 11.145 4.522 1.00 80.00 71 THR A O 1
ATOM 581 N N . THR A 1 72 ? -28.857 10.555 3.202 1.00 78.44 72 THR A N 1
ATOM 582 C CA . THR A 1 72 ? -28.279 9.261 2.798 1.00 78.44 72 THR A CA 1
ATOM 583 C C . THR A 1 72 ? -27.004 9.474 1.977 1.00 78.44 72 THR A C 1
ATOM 585 O O . THR A 1 72 ? -26.004 8.798 2.206 1.00 78.44 72 THR A O 1
ATOM 588 N N . LEU A 1 73 ? -26.980 10.489 1.102 1.00 74.81 73 LEU A N 1
ATOM 589 C CA . LEU A 1 73 ? -25.793 10.837 0.318 1.00 74.81 73 LEU A CA 1
ATOM 590 C C . LEU A 1 73 ? -24.639 11.350 1.193 1.00 74.81 73 LEU A C 1
ATOM 592 O O . LEU A 1 73 ? -23.498 10.941 0.996 1.00 74.81 73 LEU A O 1
ATOM 596 N N . TRP A 1 74 ? -24.918 12.213 2.175 1.00 78.31 74 TRP A N 1
ATOM 597 C CA . TRP A 1 74 ? -23.893 12.701 3.104 1.00 78.31 74 TRP A CA 1
ATOM 598 C C . TRP A 1 74 ? -23.348 11.582 3.999 1.00 78.31 74 TRP A C 1
ATOM 600 O O . TRP A 1 74 ? -22.148 11.523 4.244 1.00 78.31 74 TRP A O 1
ATOM 610 N N . ASN A 1 75 ? -24.201 10.644 4.418 1.00 73.44 75 ASN A N 1
ATOM 611 C CA . ASN A 1 75 ? -23.781 9.472 5.189 1.00 73.44 75 ASN A CA 1
ATOM 612 C C . ASN A 1 75 ? -22.928 8.484 4.374 1.00 73.44 75 ASN A C 1
ATOM 614 O O . ASN A 1 75 ? -22.132 7.746 4.959 1.00 73.44 75 ASN A O 1
ATOM 618 N N . ALA A 1 76 ? -23.075 8.476 3.046 1.00 71.06 76 ALA A N 1
ATOM 619 C CA . ALA A 1 76 ? -22.267 7.667 2.137 1.00 71.06 76 ALA A CA 1
ATOM 620 C C . ALA A 1 76 ? -20.891 8.291 1.824 1.00 71.06 76 ALA A C 1
ATOM 622 O O . ALA A 1 76 ? -19.956 7.565 1.487 1.00 71.06 76 ALA A O 1
ATOM 623 N N . ILE A 1 77 ? -20.741 9.618 1.937 1.00 72.44 77 ILE A N 1
ATOM 624 C CA . ILE A 1 77 ? -19.472 10.325 1.702 1.00 72.44 77 ILE A CA 1
ATOM 625 C C . ILE A 1 77 ? -18.697 10.412 3.018 1.00 72.44 77 ILE A C 1
ATOM 627 O O . ILE A 1 77 ? -18.909 11.304 3.836 1.00 72.44 77 ILE A O 1
ATOM 631 N N . ASP A 1 78 ? -17.760 9.490 3.212 1.00 72.12 78 ASP A N 1
ATOM 632 C CA . ASP A 1 78 ? -16.875 9.484 4.372 1.00 72.12 78 ASP A CA 1
ATOM 633 C C . ASP A 1 78 ? -15.484 10.070 4.064 1.00 72.12 78 ASP A C 1
ATOM 635 O O . ASP A 1 78 ? -15.120 10.398 2.928 1.00 72.12 78 ASP A O 1
ATOM 639 N N . ILE A 1 79 ? -14.665 10.195 5.111 1.00 75.25 79 ILE A N 1
ATOM 640 C CA . ILE A 1 79 ? -13.268 10.624 4.984 1.00 75.25 79 ILE A CA 1
ATOM 641 C C . ILE A 1 79 ? -12.451 9.687 4.081 1.00 75.25 79 ILE A C 1
ATOM 643 O O . ILE A 1 79 ? -11.475 10.125 3.466 1.00 75.25 79 ILE A O 1
ATOM 647 N N . PHE A 1 80 ? -12.859 8.420 3.942 1.00 71.62 80 PHE A N 1
ATOM 648 C CA . PHE A 1 80 ? -12.207 7.478 3.039 1.00 71.62 80 PHE A CA 1
ATOM 649 C C . PHE A 1 80 ? -12.460 7.837 1.590 1.00 71.62 80 PHE A C 1
ATOM 651 O O . PHE A 1 80 ? -11.527 7.713 0.810 1.00 71.62 80 PHE A O 1
ATOM 658 N N . CYS A 1 81 ? -13.634 8.353 1.226 1.00 74.25 81 CYS A N 1
ATOM 659 C CA . CYS A 1 81 ? -13.895 8.844 -0.125 1.00 74.25 81 CYS A CA 1
ATOM 660 C C . CYS A 1 81 ? -12.903 9.955 -0.523 1.00 74.25 81 CYS A C 1
ATOM 662 O O . CYS A 1 81 ? -12.323 9.917 -1.612 1.00 74.25 81 CYS A O 1
ATOM 664 N N . LEU A 1 82 ? -12.631 10.902 0.384 1.00 73.94 82 LEU A N 1
ATOM 665 C CA . LEU A 1 82 ? -11.619 11.945 0.177 1.00 73.94 82 LEU A CA 1
ATOM 666 C C . LEU A 1 82 ? -10.199 11.369 0.133 1.00 73.94 82 LEU A C 1
ATOM 668 O O . LEU A 1 82 ? -9.430 11.697 -0.771 1.00 73.94 82 LEU A O 1
ATOM 672 N N . ALA A 1 83 ? -9.851 10.485 1.071 1.00 72.06 83 ALA A N 1
ATOM 673 C CA . ALA A 1 83 ? -8.538 9.847 1.108 1.00 72.06 83 ALA A CA 1
ATOM 674 C C . ALA A 1 83 ? -8.272 9.006 -0.153 1.00 72.06 83 ALA A C 1
ATOM 676 O O . ALA A 1 83 ? -7.169 9.046 -0.696 1.00 72.06 83 ALA A O 1
ATOM 677 N N . HIS A 1 84 ? -9.284 8.302 -0.667 1.00 70.81 84 HIS A N 1
ATOM 678 C CA . HIS A 1 84 ? -9.205 7.547 -1.914 1.00 70.81 84 HIS A CA 1
ATOM 679 C C . HIS A 1 84 ? -9.016 8.483 -3.106 1.00 70.81 84 HIS A C 1
ATOM 681 O O . HIS A 1 84 ? -8.119 8.253 -3.913 1.00 70.81 84 HIS A O 1
ATOM 687 N N . ALA A 1 85 ? -9.802 9.561 -3.205 1.00 70.62 85 ALA A N 1
ATOM 688 C CA . ALA A 1 85 ? -9.666 10.541 -4.282 1.00 70.62 85 ALA A CA 1
ATOM 689 C C . ALA A 1 85 ? -8.262 11.173 -4.305 1.00 70.62 85 ALA A C 1
ATOM 691 O O . ALA A 1 85 ? -7.620 11.228 -5.356 1.00 70.62 85 ALA A O 1
ATOM 692 N N . LEU A 1 86 ? -7.745 11.578 -3.140 1.00 69.94 86 LEU A N 1
ATOM 693 C CA . LEU A 1 86 ? -6.390 12.116 -2.996 1.00 69.94 86 LEU A CA 1
ATOM 694 C C . LEU A 1 86 ? -5.310 11.062 -3.279 1.00 69.94 86 LEU A C 1
ATOM 696 O O . LEU A 1 86 ? -4.294 11.375 -3.900 1.00 69.94 86 LEU A O 1
ATOM 700 N N . GLY A 1 87 ? -5.531 9.811 -2.876 1.00 68.38 87 GLY A N 1
ATOM 701 C CA . GLY A 1 87 ? -4.645 8.688 -3.176 1.00 68.38 87 GLY A CA 1
ATOM 702 C C . GLY A 1 87 ? -4.556 8.417 -4.677 1.00 68.38 87 GLY A C 1
ATOM 703 O O . GLY A 1 87 ? -3.458 8.337 -5.227 1.00 68.38 87 GLY A O 1
ATOM 704 N N . TRP A 1 88 ? -5.696 8.350 -5.370 1.00 67.00 88 TRP A N 1
ATOM 705 C CA . TRP A 1 88 ? -5.765 8.215 -6.828 1.00 67.00 88 TRP A CA 1
ATOM 706 C C . TRP A 1 88 ? -5.086 9.381 -7.546 1.00 67.00 88 TRP A C 1
ATOM 708 O O . TRP A 1 88 ? -4.291 9.158 -8.462 1.00 67.00 88 TRP A O 1
ATOM 718 N N . PHE A 1 89 ? -5.319 10.609 -7.082 1.00 66.50 89 PHE A N 1
ATOM 719 C CA . PHE A 1 89 ? -4.636 11.800 -7.581 1.00 66.50 89 PHE A CA 1
ATOM 720 C C . PHE A 1 89 ? -3.111 11.705 -7.400 1.00 66.50 89 PHE A C 1
ATOM 722 O O . PHE A 1 89 ? -2.354 11.916 -8.348 1.00 66.50 89 PHE A O 1
ATOM 729 N N . GLY A 1 90 ? -2.643 11.298 -6.216 1.00 66.44 90 GLY A N 1
ATOM 730 C CA . GLY A 1 90 ? -1.226 11.069 -5.929 1.00 66.44 90 GLY A CA 1
ATOM 731 C C . GLY A 1 90 ? -0.598 10.014 -6.842 1.00 66.44 90 GLY A C 1
ATOM 732 O O . GLY A 1 90 ? 0.457 10.255 -7.431 1.00 66.44 90 GLY A O 1
ATOM 733 N N . LYS A 1 91 ? -1.267 8.870 -7.033 1.00 67.81 91 LYS A N 1
ATOM 734 C CA . LYS A 1 91 ? -0.810 7.813 -7.949 1.00 67.81 91 LYS A CA 1
ATOM 735 C C . LYS A 1 91 ? -0.715 8.311 -9.391 1.00 67.81 91 LYS A C 1
ATOM 737 O O . LYS A 1 91 ? 0.280 8.031 -10.060 1.00 67.81 91 LYS A O 1
ATOM 742 N N . ALA A 1 92 ? -1.696 9.086 -9.855 1.00 65.88 92 ALA A N 1
ATOM 743 C CA . ALA A 1 92 ? -1.681 9.673 -11.194 1.00 65.88 92 ALA A CA 1
ATOM 744 C C . ALA A 1 92 ? -0.496 10.639 -11.381 1.00 65.88 92 ALA A C 1
ATOM 746 O O . ALA A 1 92 ? 0.207 10.569 -12.393 1.00 65.88 92 ALA A O 1
ATOM 747 N N . MET A 1 93 ? -0.206 11.476 -10.377 1.00 62.59 93 MET A N 1
ATOM 748 C CA . MET A 1 93 ? 0.953 12.380 -10.391 1.00 62.59 93 MET A CA 1
ATOM 749 C C . MET A 1 93 ? 2.301 11.651 -10.387 1.00 62.59 93 MET A C 1
ATOM 751 O O . MET A 1 93 ? 3.281 12.188 -10.909 1.00 62.59 93 MET A O 1
ATOM 755 N N . ILE A 1 94 ? 2.361 10.463 -9.781 1.00 63.25 94 ILE A N 1
ATOM 756 C CA . ILE A 1 94 ? 3.571 9.641 -9.680 1.00 63.25 94 ILE A C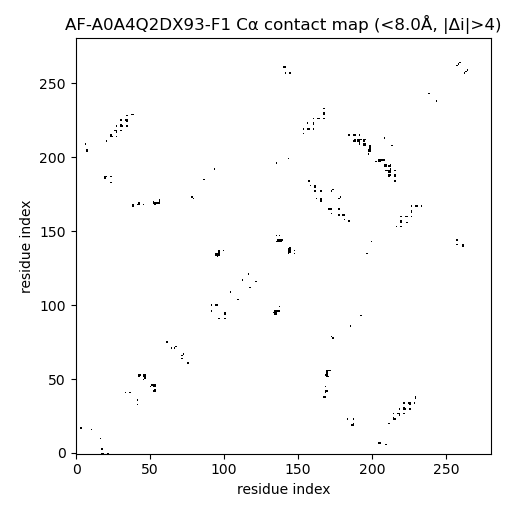A 1
ATOM 757 C C . ILE A 1 94 ? 3.821 8.859 -10.973 1.00 63.25 94 ILE A C 1
ATOM 759 O O . ILE A 1 94 ? 4.952 8.850 -11.458 1.00 63.25 94 ILE A O 1
ATOM 763 N N . LEU A 1 95 ? 2.794 8.202 -11.523 1.00 62.59 95 LEU A N 1
ATOM 764 C CA . LEU A 1 95 ? 2.932 7.310 -12.680 1.00 62.59 95 LEU A CA 1
ATOM 765 C C . LEU A 1 95 ? 3.035 8.061 -14.015 1.00 62.59 95 LEU A C 1
ATOM 767 O O . LEU A 1 95 ? 3.671 7.544 -14.930 1.00 62.59 95 LEU A O 1
ATOM 771 N N . ARG A 1 96 ? 2.469 9.276 -14.127 1.00 63.03 96 ARG A N 1
ATOM 772 C CA . ARG A 1 96 ? 2.590 10.182 -15.297 1.00 63.03 96 ARG A CA 1
ATOM 773 C C . ARG A 1 96 ? 2.497 9.482 -16.671 1.00 63.03 96 ARG A C 1
ATOM 775 O O . ARG A 1 96 ? 3.195 9.866 -17.608 1.00 63.03 96 ARG A O 1
ATOM 782 N N . ASP A 1 97 ? 1.649 8.459 -16.800 1.00 59.44 97 ASP A N 1
ATOM 783 C CA . ASP A 1 97 ? 1.422 7.706 -18.041 1.00 59.44 97 ASP A CA 1
ATOM 784 C C . ASP A 1 97 ? -0.065 7.783 -18.413 1.00 59.44 97 ASP A C 1
ATOM 786 O O . ASP A 1 97 ? -0.923 7.171 -17.774 1.00 59.44 97 ASP A O 1
ATOM 790 N N . TYR A 1 98 ? -0.364 8.591 -19.435 1.00 51.94 98 TYR A N 1
ATOM 791 C CA . TYR A 1 98 ? -1.723 8.911 -19.880 1.00 51.94 98 TYR A CA 1
ATOM 792 C C . TYR A 1 98 ? -2.502 7.670 -20.331 1.00 51.94 98 TYR A C 1
ATOM 794 O O . TYR A 1 98 ? -3.679 7.529 -20.005 1.00 51.94 98 TYR A O 1
ATOM 802 N N . TRP A 1 99 ? -1.847 6.739 -21.031 1.00 52.84 99 TRP A N 1
ATOM 803 C CA . TRP A 1 99 ? -2.503 5.546 -21.565 1.00 52.84 99 TRP A CA 1
ATOM 804 C C . TRP A 1 99 ? -2.846 4.561 -20.447 1.00 52.84 99 TRP A C 1
ATOM 806 O O . TRP A 1 99 ? -3.942 4.002 -20.406 1.00 52.84 99 TRP A O 1
ATOM 816 N N . PHE A 1 100 ? -1.933 4.384 -19.496 1.00 55.12 100 PHE A N 1
ATOM 817 C CA . PHE A 1 100 ? -2.130 3.471 -18.379 1.00 55.12 100 PHE A CA 1
ATOM 818 C C . PHE A 1 100 ? -3.148 3.999 -17.352 1.00 55.12 100 PHE A C 1
ATOM 820 O O . PHE A 1 100 ? -4.041 3.259 -16.934 1.00 55.12 100 PHE A O 1
ATOM 827 N N . CYS A 1 101 ? -3.085 5.293 -17.009 1.00 57.41 101 CYS A N 1
ATOM 828 C CA . CYS A 1 101 ? -4.080 5.937 -16.147 1.00 57.41 101 CYS A CA 1
ATOM 829 C C . CYS A 1 101 ? -5.489 5.874 -16.756 1.00 57.41 101 CYS A C 1
ATOM 831 O O . CYS A 1 101 ? -6.446 5.601 -16.037 1.00 57.41 101 CYS A O 1
ATOM 833 N N . TRP A 1 102 ? -5.621 6.054 -18.074 1.00 50.97 102 TRP A N 1
ATOM 834 C CA . TRP A 1 102 ? -6.909 5.961 -18.766 1.00 50.97 102 TRP A CA 1
ATOM 835 C C . TRP A 1 102 ? -7.512 4.549 -18.715 1.00 50.97 102 TRP A C 1
ATOM 837 O O . TRP A 1 102 ? -8.689 4.396 -18.396 1.00 50.97 102 TRP A O 1
ATOM 847 N N . ASN A 1 103 ? -6.708 3.506 -18.955 1.00 52.44 103 ASN A N 1
ATOM 848 C CA . ASN A 1 103 ? -7.177 2.115 -18.892 1.00 52.44 103 ASN A CA 1
ATOM 849 C C . ASN A 1 103 ? -7.578 1.688 -17.469 1.00 52.44 103 ASN A C 1
ATOM 851 O O . ASN A 1 103 ? -8.578 0.991 -17.308 1.00 52.44 103 ASN A O 1
ATOM 855 N N . ILE A 1 104 ? -6.852 2.135 -16.435 1.00 54.62 104 ILE A N 1
ATOM 856 C CA . ILE A 1 104 ? -7.252 1.877 -15.043 1.00 54.62 104 ILE A CA 1
ATOM 857 C C . ILE A 1 104 ? -8.578 2.571 -14.726 1.00 54.62 104 ILE A C 1
ATOM 859 O O . ILE A 1 104 ? -9.486 1.907 -14.233 1.00 54.62 104 ILE A O 1
ATOM 863 N N . VAL A 1 105 ? -8.713 3.862 -15.053 1.00 50.38 105 VAL A N 1
ATOM 864 C CA . VAL A 1 105 ? -9.937 4.647 -14.799 1.00 50.38 105 VAL A CA 1
ATOM 865 C C . VAL A 1 105 ? -11.154 4.041 -15.501 1.00 50.38 105 VAL A C 1
ATOM 867 O O . VAL A 1 105 ? -12.235 3.997 -14.919 1.00 50.38 105 VAL A O 1
ATOM 870 N N . TYR A 1 106 ? -10.983 3.524 -16.720 1.00 45.56 106 TYR A N 1
ATOM 871 C CA . TYR A 1 106 ? -12.060 2.861 -17.456 1.00 45.56 106 TYR A CA 1
ATOM 872 C C . TYR A 1 106 ? -12.474 1.517 -16.824 1.00 45.56 106 TYR A C 1
ATOM 874 O O . TYR A 1 106 ? -13.628 1.116 -16.932 1.00 45.56 106 TYR A O 1
ATOM 882 N N . SER A 1 107 ? -11.556 0.825 -16.136 1.00 44.59 107 SER A N 1
ATOM 883 C CA . SER A 1 107 ? -11.809 -0.492 -15.526 1.00 44.59 107 SER A CA 1
ATOM 884 C C . SER A 1 107 ? -12.464 -0.448 -14.138 1.00 44.59 107 SER A C 1
ATOM 886 O O . SER A 1 107 ? -13.140 -1.402 -13.760 1.00 44.59 107 SER A O 1
ATOM 888 N N . THR A 1 108 ? -12.296 0.638 -13.372 1.00 49.34 108 THR A N 1
ATOM 889 C CA . THR A 1 108 ? -12.781 0.746 -11.981 1.00 49.34 108 THR A CA 1
ATOM 890 C C . THR A 1 108 ? -14.155 1.411 -11.820 1.00 49.34 108 THR A C 1
ATOM 892 O O . THR A 1 108 ? -14.551 1.680 -10.691 1.00 49.34 108 THR A O 1
ATOM 895 N N . ASN A 1 109 ? -14.926 1.632 -12.895 1.00 37.31 109 ASN A N 1
ATOM 896 C CA . ASN A 1 109 ? -16.302 2.171 -12.840 1.00 37.31 109 ASN A CA 1
ATOM 897 C C . ASN A 1 109 ? -16.464 3.423 -11.950 1.00 37.31 109 ASN A C 1
ATOM 899 O O . ASN A 1 109 ? -17.482 3.598 -11.281 1.00 37.31 109 ASN A O 1
ATOM 903 N N . PHE A 1 110 ? -15.491 4.337 -11.937 1.00 42.19 110 PHE A N 1
ATOM 904 C CA . PHE A 1 110 ? -15.667 5.611 -11.240 1.00 42.19 110 PHE A CA 1
ATOM 905 C C . PHE A 1 110 ? -16.393 6.609 -12.158 1.00 42.19 110 PHE A C 1
ATOM 907 O O . PHE A 1 110 ? -15.806 7.527 -12.730 1.00 42.19 110 PHE A O 1
ATOM 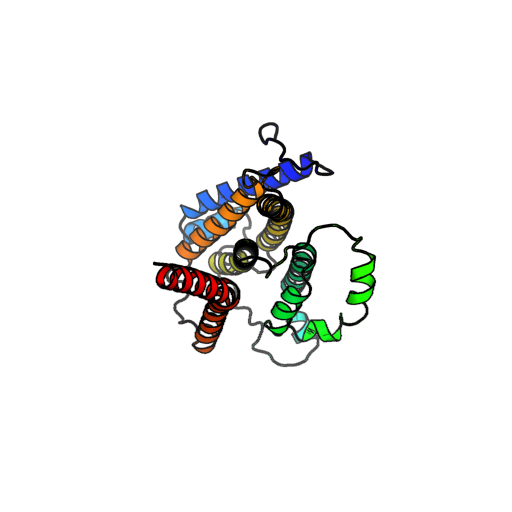914 N N . GLN A 1 111 ? -17.705 6.412 -12.311 1.00 35.50 111 GLN A N 1
ATOM 915 C CA . GLN A 1 111 ? -18.594 7.251 -13.127 1.00 35.50 111 GLN A CA 1
ATOM 916 C C . GLN A 1 111 ? -18.675 8.715 -12.620 1.00 35.50 111 GLN A C 1
ATOM 918 O O . GLN A 1 111 ? -19.121 9.600 -13.343 1.00 35.50 111 GLN A O 1
ATOM 923 N N . ILE A 1 112 ? -18.208 9.001 -11.396 1.00 39.94 112 ILE A N 1
ATOM 924 C CA . ILE A 1 112 ? -18.359 10.306 -10.722 1.00 39.94 112 ILE A CA 1
ATOM 925 C C . ILE A 1 112 ? -17.230 11.305 -11.073 1.00 39.94 112 ILE A C 1
ATOM 927 O O . ILE A 1 112 ? -17.439 12.515 -11.006 1.00 39.94 112 ILE A O 1
ATOM 931 N N . LEU A 1 113 ? -16.055 10.863 -11.550 1.00 40.00 113 LEU A N 1
ATOM 932 C CA . LEU A 1 113 ? -14.984 11.799 -11.963 1.00 40.00 113 LEU A CA 1
ATOM 933 C C . LEU A 1 113 ? -15.233 12.392 -13.359 1.00 40.00 113 LEU A C 1
ATOM 935 O O . LEU A 1 113 ? -14.627 13.404 -13.710 1.00 40.00 113 LEU A O 1
ATOM 939 N N . GLN A 1 114 ? -16.137 11.795 -14.145 1.00 37.06 114 GLN A N 1
ATOM 940 C CA . GLN A 1 114 ? -16.543 12.342 -15.440 1.00 37.06 114 GLN A CA 1
ATOM 941 C C . GLN A 1 114 ? -17.412 13.599 -15.299 1.00 37.06 114 GLN A C 1
ATOM 943 O O . GLN A 1 114 ? -17.315 14.477 -16.152 1.00 37.06 114 GLN A O 1
ATOM 948 N N . SER A 1 115 ? -18.223 13.728 -14.240 1.00 32.69 115 SER A N 1
ATOM 949 C CA . SER A 1 115 ? -19.197 14.826 -14.135 1.00 32.69 115 SER A CA 1
ATOM 950 C C . SER A 1 115 ? -18.662 16.097 -13.469 1.00 32.69 115 SER A C 1
ATOM 952 O O . SER A 1 115 ? -19.142 17.178 -13.795 1.00 32.69 115 SER A O 1
ATOM 954 N N . VAL A 1 116 ? -17.656 16.013 -12.586 1.00 35.72 116 VAL A N 1
ATOM 955 C CA . VAL A 1 116 ? -17.172 17.191 -11.824 1.00 35.72 116 VAL A CA 1
ATOM 956 C C . VAL A 1 116 ? -15.749 17.629 -12.211 1.00 35.72 116 VAL A C 1
ATOM 958 O O . VAL A 1 116 ? -15.380 18.783 -12.011 1.00 35.72 116 VAL A O 1
ATOM 961 N N . GLY A 1 117 ? -14.940 16.754 -12.823 1.00 35.72 117 GLY A N 1
ATOM 962 C CA . GLY A 1 117 ? -13.516 17.025 -13.092 1.00 35.72 117 GLY A CA 1
ATOM 963 C C . GLY A 1 117 ? -13.110 17.157 -14.564 1.00 35.72 117 GLY A C 1
ATOM 964 O O . GLY A 1 117 ? -11.957 17.487 -14.839 1.00 35.72 117 GLY A O 1
ATOM 965 N N . GLY A 1 118 ? -14.024 16.902 -15.507 1.00 38.19 118 GLY A N 1
ATOM 966 C CA . GLY A 1 118 ? -13.692 16.608 -16.909 1.00 38.19 118 GLY A CA 1
ATOM 967 C C . GLY A 1 118 ? -13.054 17.737 -17.728 1.00 38.19 118 GLY A C 1
ATOM 968 O O . GLY A 1 118 ? -12.358 17.450 -18.698 1.00 38.19 118 GLY A O 1
ATOM 969 N N . THR A 1 119 ? -13.224 19.005 -17.344 1.00 36.88 119 THR A N 1
ATOM 970 C CA . THR A 1 119 ? -12.800 20.130 -18.208 1.00 36.88 119 THR A CA 1
ATOM 971 C C . THR A 1 119 ? -11.841 21.099 -17.518 1.00 36.88 119 THR A C 1
ATOM 973 O O . THR A 1 119 ? -10.899 21.584 -18.141 1.00 36.88 119 THR A O 1
ATOM 976 N N . ILE A 1 120 ? -12.001 21.332 -16.211 1.00 32.84 120 ILE A N 1
ATOM 977 C CA . ILE A 1 120 ? -11.164 22.283 -15.455 1.00 32.84 120 ILE A CA 1
ATOM 978 C C . ILE A 1 120 ? -9.875 21.610 -14.958 1.00 32.84 120 ILE A C 1
ATOM 980 O O . ILE A 1 120 ? -8.800 22.211 -15.003 1.00 32.84 120 ILE A O 1
ATOM 984 N N . GLY A 1 121 ? -9.963 20.332 -14.576 1.00 36.81 121 GLY A N 1
ATOM 985 C CA . GLY A 1 121 ? -8.852 19.535 -14.054 1.00 36.81 121 GLY A CA 1
ATOM 986 C C . GLY A 1 121 ? -7.960 18.905 -15.120 1.00 36.81 121 GLY A C 1
ATOM 987 O O . GLY A 1 121 ? -7.072 18.151 -14.763 1.00 36.81 121 GLY A O 1
ATOM 988 N N . SER A 1 122 ? -8.179 19.173 -16.412 1.00 38.78 122 SER A N 1
ATOM 989 C CA . SER A 1 122 ? -7.279 18.710 -17.479 1.00 38.78 122 SER A CA 1
ATOM 990 C C . SER A 1 122 ? -6.346 19.835 -17.942 1.00 38.78 122 SER A C 1
ATOM 992 O O . SER A 1 122 ? -5.141 19.642 -18.033 1.00 38.78 122 SER A O 1
ATOM 994 N N . TRP A 1 123 ? -6.846 21.064 -18.109 1.00 27.72 123 TRP A N 1
ATOM 995 C CA . TRP A 1 123 ? -6.037 22.179 -18.626 1.00 27.72 123 TRP A CA 1
ATOM 996 C C . TRP A 1 123 ? -5.177 22.896 -17.572 1.00 27.72 123 TRP A C 1
ATOM 998 O O . TRP A 1 123 ? -4.046 23.280 -17.865 1.00 27.72 123 TRP A O 1
ATOM 1008 N N . THR A 1 124 ? -5.639 23.017 -16.324 1.00 38.75 124 THR A N 1
ATOM 1009 C CA . THR A 1 124 ? -4.784 23.503 -15.215 1.00 38.75 124 THR A CA 1
ATOM 1010 C C . THR A 1 124 ? -3.785 22.437 -14.741 1.00 38.75 124 THR A C 1
ATOM 1012 O O . THR A 1 124 ? -2.689 22.763 -14.283 1.00 38.75 124 THR A O 1
ATOM 1015 N N . PHE A 1 125 ? -4.129 21.163 -14.943 1.00 40.09 125 PHE A N 1
ATOM 1016 C CA . PHE A 1 125 ? -3.330 19.983 -14.608 1.00 40.09 125 PHE A CA 1
ATOM 1017 C C . PHE A 1 125 ? -2.141 19.768 -15.545 1.00 40.09 125 PHE A C 1
ATOM 1019 O O . PHE A 1 125 ? -1.168 19.176 -15.122 1.00 40.09 125 PHE A O 1
ATOM 1026 N N . TYR A 1 126 ? -2.132 20.289 -16.773 1.00 40.16 126 TYR A N 1
ATOM 1027 C CA . TYR A 1 126 ? -0.917 20.270 -17.605 1.00 40.16 126 TYR A CA 1
ATOM 1028 C C . TYR A 1 126 ? 0.001 21.474 -17.346 1.00 40.16 126 TYR A C 1
ATOM 1030 O O . TYR A 1 126 ? 1.220 21.335 -17.395 1.00 40.16 126 TYR A O 1
ATOM 1038 N N . SER A 1 127 ? -0.558 22.639 -17.011 1.00 32.56 127 SER A N 1
ATOM 1039 C CA . SER A 1 127 ? 0.214 23.883 -16.871 1.00 32.56 127 SER A CA 1
ATOM 1040 C C . SER A 1 127 ? 0.932 24.029 -15.523 1.00 32.56 127 SER A C 1
ATOM 1042 O O . SER A 1 127 ? 1.998 24.636 -15.465 1.00 32.56 127 SER A O 1
ATOM 1044 N N . ALA A 1 128 ? 0.395 23.454 -14.438 1.00 37.41 128 ALA A N 1
ATOM 1045 C CA . ALA A 1 128 ? 1.062 23.447 -13.128 1.00 37.41 128 ALA A CA 1
ATOM 1046 C C . ALA A 1 128 ? 2.178 22.387 -13.025 1.00 37.41 128 ALA A C 1
ATOM 1048 O O . ALA A 1 128 ? 3.059 22.473 -12.168 1.00 37.41 128 ALA A O 1
ATOM 1049 N N . ILE A 1 129 ? 2.155 21.381 -13.906 1.00 43.47 129 ILE A N 1
ATOM 1050 C CA . ILE A 1 129 ? 3.108 20.274 -13.929 1.00 43.47 129 ILE A CA 1
ATOM 1051 C C . ILE A 1 129 ? 4.158 20.588 -14.989 1.00 43.47 129 ILE A C 1
ATOM 1053 O O . ILE A 1 129 ? 4.136 20.054 -16.095 1.00 43.47 129 ILE A O 1
ATOM 1057 N N . GLY A 1 130 ? 5.083 21.485 -14.643 1.00 34.91 130 GLY A N 1
ATOM 1058 C CA . GLY A 1 130 ? 6.236 21.794 -15.483 1.00 34.91 130 GLY A CA 1
ATOM 1059 C C . GLY A 1 130 ? 6.888 20.524 -16.047 1.00 34.91 130 GLY A C 1
ATOM 1060 O O . GLY A 1 130 ? 6.976 19.500 -15.361 1.00 34.91 130 GLY A O 1
ATOM 1061 N N . SER A 1 131 ? 7.322 20.614 -17.306 1.00 35.41 131 SER A N 1
ATOM 1062 C CA . SER A 1 131 ? 7.946 19.589 -18.156 1.00 35.41 131 SER A CA 1
ATOM 1063 C C . SER A 1 131 ? 9.151 18.874 -17.517 1.00 35.41 131 SER A C 1
ATOM 1065 O O . SER A 1 131 ? 10.296 19.050 -17.924 1.00 35.41 131 SER A O 1
ATOM 1067 N N . GLY A 1 132 ? 8.913 18.052 -16.497 1.00 38.94 132 GLY A N 1
ATOM 1068 C CA . GLY A 1 132 ? 9.930 17.328 -15.740 1.00 38.94 132 GLY A CA 1
ATOM 1069 C C . GLY A 1 132 ? 9.913 15.824 -16.016 1.00 38.94 132 GLY A C 1
ATOM 1070 O O . GLY A 1 132 ? 9.162 15.089 -15.382 1.00 38.94 132 GLY A O 1
ATOM 1071 N N . HIS A 1 133 ? 10.743 15.398 -16.971 1.00 48.84 133 HIS A N 1
ATOM 1072 C CA . HIS A 1 133 ? 11.640 14.225 -17.033 1.00 48.84 133 HIS A CA 1
ATOM 1073 C C . HIS A 1 133 ? 11.373 12.891 -16.273 1.00 48.84 133 HIS A C 1
ATOM 1075 O O . HIS A 1 133 ? 12.329 12.143 -16.072 1.00 48.84 133 HIS A O 1
ATOM 1081 N N . THR A 1 134 ? 10.157 12.522 -15.847 1.00 50.81 134 THR A N 1
ATOM 1082 C CA . THR A 1 134 ? 9.889 11.156 -15.330 1.00 50.81 134 THR A CA 1
ATOM 1083 C C . THR A 1 134 ? 8.666 10.504 -15.957 1.00 50.81 134 THR A C 1
ATOM 1085 O O . THR A 1 134 ? 7.541 10.762 -15.533 1.00 50.81 134 THR A O 1
ATOM 1088 N N . SER A 1 135 ? 8.901 9.642 -16.946 1.00 61.22 135 SER A N 1
ATOM 1089 C CA . SER A 1 135 ? 7.893 8.782 -17.570 1.00 61.22 135 SER A CA 1
ATOM 1090 C C . SER A 1 135 ? 8.249 7.329 -17.270 1.00 61.22 135 SER A C 1
ATOM 1092 O O . SER A 1 135 ? 9.382 6.918 -17.504 1.00 61.22 135 SER A O 1
ATOM 1094 N N . TRP A 1 136 ? 7.304 6.556 -16.731 1.00 62.91 136 TRP A N 1
ATOM 1095 C CA . TRP A 1 136 ? 7.538 5.157 -16.350 1.00 62.91 136 TRP A CA 1
ATOM 1096 C C . TRP A 1 136 ? 7.575 4.192 -17.538 1.00 62.91 136 TRP A C 1
ATOM 1098 O O . TRP A 1 136 ? 8.025 3.062 -17.375 1.00 62.91 136 TRP A O 1
ATOM 1108 N N . GLY A 1 137 ? 7.103 4.606 -18.720 1.00 63.38 137 GLY A N 1
ATOM 1109 C CA . GLY A 1 137 ? 7.152 3.790 -19.934 1.00 63.38 137 GLY A CA 1
ATOM 1110 C C . GLY A 1 137 ? 6.545 2.394 -19.748 1.00 63.38 137 GLY A C 1
ATOM 1111 O O . GLY A 1 137 ? 7.203 1.398 -20.058 1.00 63.38 137 GLY A O 1
ATOM 1112 N N . THR A 1 138 ? 5.311 2.318 -19.239 1.00 60.28 138 THR A N 1
ATOM 1113 C CA . THR A 1 138 ? 4.651 1.093 -18.733 1.00 60.28 138 THR A CA 1
ATOM 1114 C C . THR A 1 138 ? 4.624 -0.093 -19.709 1.00 60.28 138 THR A C 1
ATOM 1116 O O . THR A 1 138 ? 4.618 -1.244 -19.277 1.00 60.28 138 THR A O 1
ATOM 1119 N N . ALA A 1 139 ? 4.669 0.156 -21.021 1.00 62.78 139 ALA A N 1
ATOM 1120 C CA . ALA A 1 139 ? 4.665 -0.867 -22.073 1.00 62.78 139 ALA A CA 1
ATOM 1121 C C . ALA A 1 139 ? 5.960 -0.918 -22.914 1.00 62.78 139 ALA A C 1
ATOM 1123 O O . ALA A 1 139 ? 6.002 -1.582 -23.946 1.00 62.78 139 ALA A O 1
ATOM 1124 N N . THR A 1 140 ? 7.028 -0.230 -22.501 1.00 70.94 140 THR A N 1
ATOM 1125 C CA . THR A 1 140 ? 8.268 -0.145 -23.301 1.00 70.94 140 THR A CA 1
ATOM 1126 C C . THR A 1 140 ? 9.136 -1.398 -23.200 1.00 70.94 140 THR A C 1
ATOM 1128 O O . THR A 1 140 ? 9.813 -1.777 -24.154 1.00 70.94 140 THR A O 1
ATOM 1131 N N . SER A 1 141 ? 9.123 -2.068 -22.047 1.00 80.56 141 SER A N 1
ATOM 1132 C CA . SER A 1 141 ? 9.887 -3.291 -21.815 1.00 80.56 141 SER A CA 1
ATOM 1133 C C . SER A 1 141 ? 9.233 -4.158 -20.746 1.00 80.56 141 SER A C 1
ATOM 1135 O O . SER A 1 141 ? 8.501 -3.667 -19.886 1.00 80.56 141 SER A O 1
ATOM 1137 N N . PHE A 1 142 ? 9.556 -5.452 -20.766 1.00 83.75 142 PHE A N 1
ATOM 1138 C CA . PHE A 1 142 ? 9.047 -6.413 -19.789 1.00 83.75 142 PHE A CA 1
ATOM 1139 C C . PHE A 1 142 ? 9.392 -6.030 -18.341 1.00 83.75 142 PHE A C 1
ATOM 1141 O O . PHE A 1 142 ? 8.563 -6.199 -17.449 1.00 83.75 142 PHE A O 1
ATOM 1148 N N . LEU A 1 143 ? 10.589 -5.478 -18.111 1.00 83.38 143 LEU A N 1
ATOM 1149 C CA . LEU A 1 143 ? 11.022 -5.042 -16.783 1.00 83.38 143 LEU A CA 1
ATOM 1150 C C . LEU A 1 143 ? 10.172 -3.870 -16.283 1.00 83.38 143 LEU A C 1
ATOM 1152 O O . LEU A 1 143 ? 9.640 -3.950 -15.184 1.00 83.38 143 LEU A O 1
ATOM 1156 N N . HIS A 1 144 ? 9.970 -2.837 -17.106 1.00 83.31 144 HIS A N 1
ATOM 1157 C CA . HIS A 1 144 ? 9.161 -1.674 -16.726 1.00 83.31 144 HIS A CA 1
ATOM 1158 C C . HIS A 1 144 ? 7.699 -2.062 -16.484 1.00 83.31 144 HIS A C 1
ATOM 1160 O O . HIS A 1 144 ? 7.121 -1.662 -15.475 1.00 83.31 144 HIS A O 1
ATOM 1166 N N . TYR A 1 145 ? 7.136 -2.911 -17.349 1.00 84.81 145 TYR A N 1
ATOM 1167 C CA . TYR A 1 145 ? 5.794 -3.457 -17.160 1.00 84.81 145 TYR A CA 1
ATOM 1168 C C . TYR A 1 145 ? 5.668 -4.189 -15.819 1.00 84.81 145 TYR A C 1
ATOM 1170 O O . TYR A 1 145 ? 4.818 -3.853 -14.995 1.00 84.81 145 TYR A O 1
ATOM 1178 N N . THR A 1 146 ? 6.554 -5.158 -15.574 1.00 86.00 146 THR A N 1
ATOM 1179 C CA . THR A 1 146 ? 6.520 -5.985 -14.361 1.00 86.00 146 THR A CA 1
ATOM 1180 C C . THR A 1 146 ? 6.702 -5.130 -13.113 1.00 86.00 146 THR A C 1
ATOM 1182 O O . THR A 1 146 ? 5.991 -5.323 -12.131 1.00 86.00 146 THR A O 1
ATOM 1185 N N . THR A 1 147 ? 7.607 -4.147 -13.137 1.00 86.94 147 THR A N 1
ATOM 1186 C CA . THR A 1 147 ? 7.797 -3.278 -11.977 1.00 86.94 147 THR A CA 1
ATOM 1187 C C . THR A 1 147 ? 6.586 -2.397 -11.702 1.00 86.94 147 THR A C 1
ATOM 1189 O O . THR A 1 147 ? 6.212 -2.254 -10.543 1.00 86.94 147 THR A O 1
ATOM 1192 N N . VAL A 1 148 ? 5.940 -1.832 -12.724 1.00 83.75 148 VAL A N 1
ATOM 1193 C CA . VAL A 1 148 ? 4.741 -1.008 -12.511 1.00 83.75 148 VAL A CA 1
ATOM 1194 C C . VAL A 1 148 ? 3.587 -1.854 -11.970 1.00 83.75 148 VAL A C 1
ATOM 1196 O O . VAL A 1 148 ? 2.924 -1.431 -11.026 1.00 83.75 148 VAL A O 1
ATOM 1199 N N . VAL A 1 149 ? 3.391 -3.072 -12.484 1.00 84.81 149 VAL A N 1
ATOM 1200 C CA . VAL A 1 149 ? 2.387 -4.009 -11.948 1.00 84.81 149 VAL A CA 1
ATOM 1201 C C . VAL A 1 149 ? 2.667 -4.343 -10.481 1.00 84.81 149 VAL A C 1
ATOM 1203 O O . VAL A 1 149 ? 1.759 -4.263 -9.655 1.00 84.81 149 VAL A O 1
ATOM 1206 N N . LEU A 1 150 ? 3.917 -4.661 -10.128 1.00 88.75 150 LEU A N 1
ATOM 1207 C CA . LEU A 1 150 ? 4.296 -4.940 -8.740 1.00 88.75 150 LEU A CA 1
ATOM 1208 C C . LEU A 1 150 ? 4.127 -3.714 -7.835 1.00 88.75 150 LEU A C 1
ATOM 1210 O O . LEU A 1 150 ? 3.623 -3.845 -6.724 1.00 88.75 150 LEU A O 1
ATOM 1214 N N . LEU A 1 151 ? 4.494 -2.521 -8.308 1.00 87.31 151 LEU A N 1
ATOM 1215 C CA . LEU A 1 151 ? 4.317 -1.271 -7.570 1.00 87.31 151 LEU A CA 1
ATOM 1216 C C . LEU A 1 151 ? 2.837 -1.013 -7.255 1.00 87.31 151 LEU A C 1
ATOM 1218 O O . LEU A 1 151 ? 2.495 -0.661 -6.128 1.00 87.31 151 LEU A O 1
ATOM 1222 N N . LEU A 1 152 ? 1.952 -1.229 -8.229 1.00 84.19 152 LEU A N 1
ATOM 1223 C CA . LEU A 1 152 ? 0.508 -1.087 -8.041 1.00 84.19 152 LEU A CA 1
ATOM 1224 C C . LEU A 1 152 ? -0.063 -2.142 -7.103 1.00 84.19 152 LEU A C 1
ATOM 1226 O O . LEU A 1 152 ? -0.910 -1.809 -6.282 1.00 84.19 152 LEU A O 1
ATOM 1230 N N . ALA A 1 153 ? 0.406 -3.387 -7.194 1.00 86.56 153 ALA A N 1
ATOM 1231 C CA . ALA A 1 153 ? -0.001 -4.445 -6.278 1.00 86.56 153 ALA A CA 1
ATOM 1232 C C . ALA A 1 153 ? 0.393 -4.110 -4.831 1.00 86.56 153 ALA A C 1
ATOM 1234 O O . ALA A 1 153 ? -0.423 -4.263 -3.925 1.00 86.56 153 ALA A O 1
ATOM 1235 N N . VAL A 1 154 ? 1.605 -3.585 -4.616 1.00 90.00 154 VAL A N 1
ATOM 1236 C CA . VAL A 1 154 ? 2.067 -3.124 -3.297 1.00 90.00 154 VAL A CA 1
ATOM 1237 C C . VAL A 1 154 ? 1.226 -1.953 -2.797 1.00 90.00 154 VAL A C 1
ATOM 1239 O O . VAL A 1 154 ? 0.836 -1.951 -1.635 1.00 90.00 154 VAL A O 1
ATOM 1242 N N . PHE A 1 155 ? 0.897 -0.980 -3.651 1.00 86.88 155 PHE A N 1
ATOM 1243 C CA . PHE A 1 155 ? 0.005 0.118 -3.271 1.00 86.88 155 PHE A CA 1
ATOM 1244 C C . PHE A 1 155 ? -1.404 -0.345 -2.931 1.00 86.88 155 PHE A C 1
ATOM 1246 O O . PHE A 1 155 ? -1.959 0.104 -1.933 1.00 86.88 155 PHE A O 1
ATOM 1253 N N . LEU A 1 156 ? -1.966 -1.261 -3.716 1.00 85.94 156 LEU A N 1
ATOM 1254 C CA . LEU A 1 156 ? -3.284 -1.815 -3.447 1.00 85.94 156 LEU A CA 1
ATOM 1255 C C . LEU A 1 156 ? -3.291 -2.590 -2.125 1.00 85.94 156 LEU A C 1
ATOM 1257 O O . LEU A 1 156 ? -4.196 -2.406 -1.318 1.00 85.94 156 LEU A O 1
ATOM 1261 N N . ALA A 1 157 ? -2.262 -3.402 -1.868 1.00 88.69 157 ALA A N 1
ATOM 1262 C CA . ALA A 1 157 ? -2.099 -4.089 -0.591 1.00 88.69 157 ALA A CA 1
ATOM 1263 C C . ALA A 1 157 ? -1.969 -3.088 0.567 1.00 88.69 157 ALA A C 1
ATOM 1265 O O . ALA A 1 157 ? -2.693 -3.191 1.553 1.00 88.69 157 ALA A O 1
ATOM 1266 N N . ALA A 1 158 ? -1.125 -2.064 0.416 1.00 90.12 158 ALA A N 1
ATOM 1267 C CA . ALA A 1 158 ? -0.959 -1.017 1.416 1.00 90.12 158 ALA A CA 1
ATOM 1268 C C . ALA A 1 158 ? -2.275 -0.278 1.705 1.00 90.12 158 ALA A C 1
ATOM 1270 O O . ALA A 1 158 ? -2.523 0.078 2.851 1.00 90.12 158 ALA A O 1
ATOM 1271 N N . GLU A 1 159 ? -3.134 -0.055 0.713 1.00 85.38 159 GLU A N 1
ATOM 1272 C CA . GLU A 1 159 ? -4.437 0.596 0.900 1.00 85.38 159 GLU A CA 1
ATOM 1273 C C . GLU A 1 159 ? -5.507 -0.336 1.461 1.00 85.38 159 GLU A C 1
ATOM 1275 O O . GLU A 1 159 ? -6.386 0.131 2.180 1.00 85.38 159 GLU A O 1
ATOM 1280 N N . LEU A 1 160 ? -5.421 -1.639 1.191 1.00 86.25 160 LEU A N 1
ATOM 1281 C CA . LEU A 1 160 ? -6.396 -2.628 1.644 1.00 86.25 160 LEU A CA 1
ATOM 1282 C C . LEU A 1 160 ? -6.141 -3.108 3.084 1.00 86.25 160 LEU A C 1
ATOM 1284 O O . LEU A 1 160 ? -7.084 -3.317 3.848 1.00 86.25 160 LEU A O 1
ATOM 1288 N N . ASN A 1 161 ? -4.873 -3.219 3.487 1.00 91.88 161 ASN A N 1
ATOM 1289 C CA . ASN A 1 161 ? -4.453 -3.596 4.840 1.00 91.88 161 ASN A CA 1
ATOM 1290 C C . ASN A 1 161 ? -5.183 -2.860 5.990 1.00 91.88 161 ASN A C 1
ATOM 1292 O O . ASN A 1 161 ? -5.635 -3.540 6.915 1.00 91.88 161 ASN A O 1
ATOM 1296 N N . PRO A 1 162 ? -5.368 -1.521 5.980 1.00 89.25 162 PRO A N 1
ATOM 1297 C CA . PRO A 1 162 ? -6.039 -0.818 7.074 1.00 89.25 162 PRO A CA 1
ATOM 1298 C C . PRO A 1 162 ? -7.516 -1.201 7.198 1.00 89.25 162 PRO A C 1
ATOM 1300 O O . PRO A 1 162 ? -8.030 -1.244 8.314 1.00 89.25 162 PRO A O 1
ATOM 1303 N N . PHE A 1 163 ? -8.190 -1.539 6.092 1.00 87.00 163 PHE A N 1
ATOM 1304 C CA . PHE A 1 163 ? -9.579 -2.002 6.129 1.00 87.00 163 PHE A CA 1
ATOM 1305 C C . PHE A 1 163 ? -9.707 -3.369 6.801 1.00 87.00 163 PHE A C 1
ATOM 1307 O O . PHE A 1 163 ? -10.671 -3.605 7.527 1.00 87.00 163 PHE A O 1
ATOM 1314 N N . TYR A 1 164 ? -8.725 -4.253 6.617 1.00 88.94 164 TYR A N 1
ATOM 1315 C CA . TYR A 1 164 ? -8.686 -5.523 7.340 1.00 88.94 164 TYR A CA 1
ATOM 1316 C C . TYR A 1 164 ? -8.320 -5.333 8.810 1.00 88.94 164 TYR A C 1
ATOM 1318 O O . TYR A 1 164 ? -9.004 -5.868 9.682 1.00 88.94 164 TYR A O 1
ATOM 1326 N N . LEU A 1 165 ? -7.280 -4.548 9.102 1.00 90.69 165 LEU A N 1
ATOM 1327 C CA . LEU A 1 165 ? -6.824 -4.317 10.473 1.00 90.69 165 LEU A CA 1
ATOM 1328 C C . LEU A 1 165 ? -7.900 -3.650 11.331 1.00 90.69 165 LEU A C 1
ATOM 1330 O O . LEU A 1 165 ? -8.121 -4.100 12.455 1.00 90.69 165 LEU A O 1
ATOM 1334 N N . LYS A 1 166 ? -8.617 -2.642 10.809 1.00 89.19 166 LYS A N 1
ATOM 1335 C CA . LYS A 1 166 ? -9.719 -2.014 11.554 1.00 89.19 166 LYS A CA 1
ATOM 1336 C C . LYS A 1 166 ? -10.816 -3.025 11.898 1.00 89.19 166 LYS A C 1
ATOM 1338 O O . LYS A 1 166 ? -11.326 -3.014 13.011 1.00 89.19 166 LYS A O 1
ATOM 1343 N N . SER A 1 167 ? -11.143 -3.926 10.967 1.00 88.12 167 SER A N 1
ATOM 1344 C CA . SER A 1 167 ? -12.211 -4.911 11.150 1.00 88.12 167 SER A CA 1
ATOM 1345 C C . SER A 1 167 ? -11.803 -5.978 12.167 1.00 88.12 167 SER A C 1
ATOM 1347 O O . SER A 1 167 ? -12.608 -6.375 13.003 1.00 88.12 167 SER A O 1
ATOM 1349 N N . LEU A 1 168 ? -10.532 -6.390 12.158 1.00 90.69 168 LEU A N 1
ATOM 1350 C CA . LEU A 1 168 ? -9.986 -7.339 13.128 1.00 90.69 168 LEU A CA 1
ATOM 1351 C C . LEU A 1 168 ? -9.874 -6.737 14.536 1.00 90.69 168 LEU A C 1
ATOM 1353 O O . LEU A 1 168 ? -10.216 -7.403 15.513 1.00 90.69 168 LEU A O 1
ATOM 1357 N N . LEU A 1 169 ? -9.421 -5.488 14.656 1.00 90.88 169 LEU A N 1
ATOM 1358 C CA . LEU A 1 169 ? -9.193 -4.814 15.941 1.00 90.88 169 LEU A CA 1
ATOM 1359 C C . LEU A 1 169 ? -10.417 -4.057 16.481 1.00 90.88 169 LEU A C 1
ATOM 1361 O O . LEU A 1 169 ? -10.317 -3.461 17.548 1.00 90.88 169 LEU A O 1
ATOM 1365 N N . TRP A 1 170 ? -11.552 -4.095 15.778 1.00 89.38 170 TRP A N 1
ATOM 1366 C CA . TRP A 1 170 ? -12.768 -3.344 16.117 1.00 89.38 170 TRP A CA 1
ATOM 1367 C C . TRP A 1 170 ? -12.532 -1.832 16.250 1.00 89.38 170 TRP A C 1
ATOM 1369 O O . TRP A 1 170 ? -12.975 -1.196 17.202 1.00 89.38 170 TRP A O 1
ATOM 1379 N N . MET A 1 171 ? -11.818 -1.257 15.281 1.00 87.94 171 MET A N 1
ATOM 1380 C CA . MET A 1 171 ? -11.608 0.189 15.186 1.00 87.94 171 MET A CA 1
ATOM 1381 C C . MET A 1 171 ? -12.573 0.815 14.183 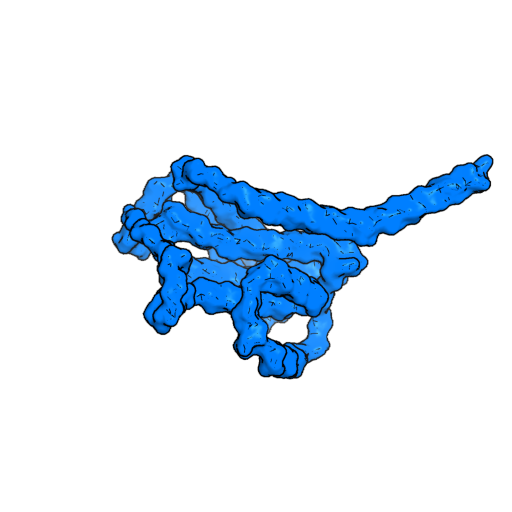1.00 87.94 171 MET A C 1
ATOM 1383 O O . MET A 1 171 ? -12.806 0.269 13.097 1.00 87.94 171 MET A O 1
ATOM 1387 N N . GLU A 1 172 ? -13.114 1.977 14.544 1.00 85.44 172 GLU A N 1
ATOM 1388 C CA . GLU A 1 172 ? -13.967 2.748 13.647 1.00 85.44 172 GLU A CA 1
ATOM 1389 C C . GLU A 1 172 ? -13.142 3.293 12.471 1.00 85.44 172 GLU A C 1
ATOM 1391 O O . GLU A 1 172 ? -11.933 3.515 12.604 1.00 85.44 172 GLU A O 1
ATOM 1396 N N . PRO A 1 173 ? -13.747 3.473 11.286 1.00 80.06 173 PRO A N 1
ATOM 1397 C CA . PRO A 1 173 ? -13.024 3.972 10.121 1.00 80.06 173 PRO A CA 1
ATOM 1398 C C . PRO A 1 173 ? -12.384 5.354 10.375 1.00 80.06 173 PRO A C 1
ATOM 1400 O O . PRO A 1 173 ? -11.246 5.607 9.993 1.00 80.06 173 PRO A O 1
ATOM 1403 N N . ASP A 1 174 ? -13.088 6.243 11.058 1.00 80.88 174 ASP A N 1
ATOM 1404 C CA . ASP A 1 174 ? -12.667 7.597 11.426 1.00 80.88 174 ASP A CA 1
ATOM 1405 C C . ASP A 1 174 ? -11.715 7.649 12.633 1.00 80.88 174 ASP A C 1
ATOM 1407 O O . ASP A 1 174 ? -11.258 8.725 13.023 1.00 80.88 174 ASP A O 1
ATOM 1411 N N . HIS A 1 175 ? -11.340 6.493 13.187 1.00 87.44 175 HIS A N 1
ATOM 1412 C CA . HIS A 1 175 ? -10.418 6.432 14.309 1.00 87.44 175 HIS A CA 1
ATOM 1413 C C . HIS A 1 175 ? -9.040 7.025 13.936 1.00 87.44 175 HIS A C 1
ATOM 1415 O O . HIS A 1 175 ? -8.451 6.633 12.917 1.00 87.44 175 HIS A O 1
ATOM 1421 N N . PRO A 1 176 ? -8.447 7.901 14.775 1.00 89.19 176 PRO A N 1
ATOM 1422 C CA . PRO A 1 176 ? -7.197 8.595 14.461 1.00 89.19 176 PRO A CA 1
ATOM 1423 C C . PRO A 1 176 ? -6.041 7.676 14.056 1.00 89.19 176 PRO A C 1
ATOM 1425 O O . PRO A 1 176 ? -5.263 8.031 13.178 1.00 89.19 176 PRO A O 1
ATOM 1428 N N . ILE A 1 177 ? -5.938 6.475 14.637 1.00 89.88 177 ILE A N 1
ATOM 1429 C CA . ILE A 1 177 ? -4.900 5.489 14.274 1.00 89.88 177 ILE A CA 1
ATOM 1430 C C . ILE A 1 177 ? -4.992 5.092 12.795 1.00 89.88 177 ILE A C 1
ATOM 1432 O O . ILE A 1 177 ? -3.965 4.998 12.122 1.00 89.88 177 ILE A O 1
ATOM 1436 N N . VAL A 1 178 ? -6.204 4.893 12.271 1.00 89.12 178 VAL A N 1
ATOM 1437 C CA . VAL A 1 178 ? -6.419 4.504 10.870 1.00 89.12 178 VAL A CA 1
ATOM 1438 C C . VAL A 1 178 ? -6.041 5.661 9.943 1.00 89.12 178 VAL A C 1
ATOM 1440 O O . VAL A 1 178 ? -5.301 5.462 8.976 1.00 89.12 178 VAL A O 1
ATOM 1443 N N . ILE A 1 179 ? -6.466 6.882 10.282 1.00 87.50 179 ILE A N 1
ATOM 1444 C CA . ILE A 1 179 ? -6.164 8.102 9.516 1.00 87.50 179 ILE A CA 1
ATOM 1445 C C . ILE A 1 179 ? -4.658 8.394 9.515 1.00 87.50 179 ILE A C 1
ATOM 1447 O O . ILE A 1 179 ? -4.065 8.611 8.456 1.00 87.50 179 ILE A O 1
ATOM 1451 N N . LEU A 1 180 ? -4.015 8.360 10.686 1.00 90.44 180 LEU A N 1
ATOM 1452 C CA . LEU A 1 180 ? -2.575 8.574 10.827 1.00 90.44 180 LEU A CA 1
ATOM 1453 C C . LEU A 1 180 ? -1.789 7.540 10.028 1.00 90.44 180 LEU A C 1
ATOM 1455 O O . LEU A 1 180 ? -0.843 7.898 9.332 1.00 90.44 180 LEU A O 1
ATOM 1459 N N . ARG A 1 181 ? -2.200 6.269 10.064 1.00 91.06 181 ARG A N 1
ATOM 1460 C CA . ARG A 1 181 ? -1.556 5.211 9.283 1.00 91.06 181 ARG A CA 1
ATOM 1461 C C . ARG A 1 181 ? -1.672 5.472 7.779 1.00 91.06 181 ARG A C 1
ATOM 1463 O O . ARG A 1 181 ? -0.678 5.316 7.074 1.00 91.06 181 ARG A O 1
ATOM 1470 N N . LEU A 1 182 ? -2.836 5.893 7.271 1.00 87.38 182 LEU A N 1
ATOM 1471 C CA . LEU A 1 182 ? -2.999 6.273 5.857 1.00 87.38 182 LEU A CA 1
ATOM 1472 C C . LEU A 1 182 ? -2.075 7.439 5.472 1.00 87.38 182 LEU A C 1
ATOM 1474 O O . LEU A 1 182 ? -1.378 7.366 4.458 1.00 87.38 182 LEU A O 1
ATOM 1478 N N . ALA A 1 183 ? -2.021 8.479 6.306 1.00 87.25 183 ALA A N 1
ATOM 1479 C CA . ALA A 1 183 ? -1.150 9.631 6.089 1.00 87.25 183 ALA A CA 1
ATOM 1480 C C . ALA A 1 183 ? 0.338 9.239 6.099 1.00 87.25 183 ALA A C 1
ATOM 1482 O O . ALA A 1 183 ? 1.105 9.662 5.232 1.00 87.25 183 ALA A O 1
ATOM 1483 N N . PHE A 1 184 ? 0.754 8.392 7.042 1.00 90.75 184 PHE A N 1
ATOM 1484 C CA . PHE A 1 184 ? 2.133 7.932 7.144 1.00 90.75 184 PHE A CA 1
ATOM 1485 C C . PHE A 1 184 ? 2.548 7.046 5.971 1.00 90.75 184 PHE A C 1
ATOM 1487 O O . PHE A 1 184 ? 3.600 7.292 5.387 1.00 90.75 184 PHE A O 1
ATOM 1494 N N . ILE A 1 185 ? 1.714 6.088 5.560 1.00 89.75 185 ILE A N 1
ATOM 1495 C CA . ILE A 1 185 ? 1.985 5.243 4.387 1.00 89.75 185 ILE A CA 1
ATOM 1496 C C . ILE A 1 185 ? 2.124 6.093 3.125 1.00 89.75 185 ILE A C 1
ATOM 1498 O O . ILE A 1 185 ? 3.049 5.869 2.343 1.00 89.75 185 ILE A O 1
ATOM 1502 N N . PHE A 1 186 ? 1.279 7.114 2.952 1.00 85.19 186 PHE A N 1
ATOM 1503 C CA . PHE A 1 186 ? 1.425 8.071 1.856 1.00 85.19 186 PHE A CA 1
ATOM 1504 C C . PHE A 1 186 ? 2.786 8.784 1.908 1.00 85.19 186 PHE A C 1
ATOM 1506 O O . PHE A 1 186 ? 3.516 8.797 0.916 1.00 85.19 186 PHE A O 1
ATOM 1513 N N . LEU A 1 187 ? 3.186 9.311 3.070 1.00 85.56 187 LEU A N 1
ATOM 1514 C CA . LEU A 1 187 ? 4.479 9.986 3.248 1.00 85.56 187 LEU A CA 1
ATOM 1515 C C . LEU A 1 187 ? 5.686 9.052 3.054 1.00 85.56 187 LEU A C 1
ATOM 1517 O O . LEU A 1 187 ? 6.710 9.491 2.527 1.00 85.56 187 LEU A O 1
ATOM 1521 N N . TRP A 1 188 ? 5.590 7.781 3.452 1.00 87.12 188 TRP A N 1
ATOM 1522 C CA . TRP A 1 188 ? 6.633 6.764 3.258 1.00 87.12 188 TRP A CA 1
ATOM 1523 C C . TRP A 1 188 ? 6.745 6.319 1.799 1.00 87.12 188 TRP A C 1
ATOM 1525 O O . TRP A 1 188 ? 7.853 6.077 1.312 1.00 87.12 188 TRP A O 1
ATOM 1535 N N . ALA A 1 189 ? 5.618 6.268 1.088 1.00 86.31 189 ALA A N 1
ATOM 1536 C CA . ALA A 1 189 ? 5.545 5.894 -0.316 1.00 86.31 189 ALA A CA 1
ATOM 1537 C C . ALA A 1 189 ? 6.239 6.900 -1.245 1.00 86.31 189 ALA A C 1
ATOM 1539 O O . ALA A 1 189 ? 6.899 6.482 -2.195 1.00 86.31 189 ALA A O 1
ATOM 1540 N N . LEU A 1 190 ? 6.151 8.208 -0.975 1.00 83.50 190 LEU A N 1
ATOM 1541 C CA . LEU A 1 190 ? 6.749 9.249 -1.827 1.00 83.50 190 LEU A CA 1
ATOM 1542 C C . LEU A 1 190 ? 8.255 9.032 -2.108 1.00 83.50 190 LEU A C 1
ATOM 1544 O O . LEU A 1 190 ? 8.637 8.917 -3.279 1.00 83.50 190 LEU A O 1
ATOM 1548 N N . PRO A 1 191 ? 9.139 8.946 -1.090 1.00 83.38 191 PRO A N 1
ATOM 1549 C CA . PRO A 1 191 ? 10.556 8.687 -1.320 1.00 83.38 191 PRO A CA 1
ATOM 1550 C C . PRO A 1 191 ? 10.820 7.264 -1.823 1.00 83.38 191 PRO A C 1
ATOM 1552 O O . PRO A 1 191 ? 11.740 7.085 -2.618 1.00 83.38 191 PRO A O 1
ATOM 1555 N N . ALA A 1 192 ? 10.020 6.270 -1.416 1.00 87.25 192 ALA A N 1
ATOM 1556 C CA . ALA A 1 192 ? 10.169 4.890 -1.873 1.00 87.25 192 ALA A CA 1
ATOM 1557 C C . ALA A 1 192 ? 9.968 4.781 -3.391 1.00 87.25 192 ALA A C 1
ATOM 1559 O O . ALA A 1 192 ? 10.825 4.266 -4.105 1.00 87.25 192 ALA A O 1
ATOM 1560 N N . VAL A 1 193 ? 8.888 5.345 -3.928 1.00 84.25 193 VAL A N 1
ATOM 1561 C CA . VAL A 1 193 ? 8.637 5.279 -5.371 1.00 84.25 193 VAL A CA 1
ATOM 1562 C C . VAL A 1 193 ? 9.693 6.034 -6.170 1.00 84.25 193 VAL A C 1
ATOM 1564 O O . VAL A 1 193 ? 10.117 5.573 -7.230 1.00 84.25 193 VAL A O 1
ATOM 1567 N N . ARG A 1 194 ? 10.185 7.158 -5.644 1.00 80.38 194 ARG A N 1
ATOM 1568 C CA . ARG A 1 194 ? 11.287 7.890 -6.272 1.00 80.38 194 ARG A CA 1
ATOM 1569 C C . ARG A 1 194 ? 12.587 7.075 -6.292 1.00 80.38 194 ARG A C 1
ATOM 1571 O O . ARG A 1 194 ? 13.274 7.069 -7.314 1.00 80.38 194 ARG A O 1
ATOM 1578 N N . GLU A 1 195 ? 12.912 6.394 -5.193 1.00 83.88 195 GLU A N 1
ATOM 1579 C CA . GLU A 1 195 ? 14.053 5.474 -5.084 1.00 83.88 195 GLU A CA 1
ATOM 1580 C C . GLU A 1 195 ? 13.926 4.305 -6.075 1.00 83.88 195 GLU A C 1
ATOM 1582 O O . GLU A 1 195 ? 14.887 3.989 -6.780 1.00 83.88 195 GLU A O 1
ATOM 1587 N N . LEU A 1 196 ? 12.731 3.721 -6.198 1.00 86.50 196 LEU A N 1
ATOM 1588 C CA . LEU A 1 196 ? 12.443 2.641 -7.143 1.00 86.50 196 LEU A CA 1
ATOM 1589 C C . LEU A 1 196 ? 12.574 3.097 -8.605 1.00 86.50 196 LEU A C 1
ATOM 1591 O O . LEU A 1 196 ? 13.198 2.406 -9.409 1.00 86.50 196 LEU A O 1
ATOM 1595 N N . TYR A 1 197 ? 12.041 4.274 -8.947 1.00 82.25 197 TYR A N 1
ATOM 1596 C CA . TYR A 1 197 ? 12.136 4.830 -10.300 1.00 82.25 197 TYR A CA 1
ATOM 1597 C C . TYR A 1 197 ? 13.594 4.970 -10.753 1.00 82.25 197 TYR A C 1
ATOM 1599 O O . TYR A 1 197 ? 13.936 4.598 -11.874 1.00 82.25 197 TYR A O 1
ATOM 1607 N N . GLN A 1 198 ? 14.469 5.491 -9.888 1.00 79.06 198 GLN A N 1
ATOM 1608 C CA . GLN A 1 198 ? 15.886 5.651 -10.219 1.00 79.06 198 GLN A CA 1
ATOM 1609 C C . GLN A 1 198 ? 16.626 4.325 -10.329 1.00 79.06 198 GLN A C 1
ATOM 1611 O O . GLN A 1 198 ? 17.463 4.179 -11.213 1.00 79.06 198 GLN A O 1
ATOM 1616 N N . TYR A 1 199 ? 16.316 3.362 -9.460 1.00 86.00 199 TYR A N 1
ATOM 1617 C CA . TYR A 1 199 ? 16.903 2.025 -9.527 1.00 86.00 199 TYR A CA 1
ATOM 1618 C C . TYR A 1 199 ? 16.668 1.360 -10.894 1.00 86.00 199 TYR A C 1
ATOM 1620 O O . TYR A 1 199 ? 17.553 0.696 -11.426 1.00 86.00 199 TYR A O 1
ATOM 1628 N N . ILE A 1 200 ? 15.494 1.591 -11.487 1.00 85.19 200 ILE A N 1
ATOM 1629 C CA . ILE A 1 200 ? 15.103 1.015 -12.779 1.00 85.19 200 ILE A CA 1
ATOM 1630 C C . ILE A 1 200 ? 15.678 1.799 -13.960 1.00 85.19 200 ILE A C 1
ATOM 1632 O O . ILE A 1 200 ? 16.197 1.198 -14.898 1.00 85.19 200 ILE A O 1
ATOM 1636 N N . ASN A 1 201 ? 15.577 3.131 -13.925 1.00 82.69 201 ASN A N 1
ATOM 1637 C CA . ASN A 1 201 ? 15.912 3.978 -15.072 1.00 82.69 201 ASN A CA 1
ATOM 1638 C C . ASN A 1 201 ? 17.396 4.372 -15.128 1.00 82.69 201 ASN A C 1
ATOM 1640 O O . ASN A 1 201 ? 17.943 4.527 -16.216 1.00 82.69 201 ASN A O 1
ATOM 1644 N N . ASP A 1 202 ? 18.067 4.486 -13.976 1.00 83.50 202 ASP A N 1
ATOM 1645 C CA . ASP A 1 202 ? 19.458 4.939 -13.853 1.00 83.50 202 ASP A CA 1
ATOM 1646 C C . ASP A 1 202 ? 20.337 3.929 -13.077 1.00 83.50 202 ASP A C 1
ATOM 1648 O O . ASP A 1 202 ? 20.933 4.272 -12.044 1.00 83.50 202 ASP A O 1
ATOM 1652 N N . PRO A 1 203 ? 20.519 2.690 -13.578 1.00 80.25 203 PRO A N 1
ATOM 1653 C CA . PRO A 1 203 ? 21.248 1.635 -12.863 1.00 80.25 203 PRO A CA 1
ATOM 1654 C C . PRO A 1 203 ? 22.726 1.970 -12.597 1.00 80.25 203 PRO A C 1
ATOM 1656 O O . PRO A 1 203 ? 23.346 1.398 -11.704 1.00 80.25 203 PRO A O 1
ATOM 1659 N N . ARG A 1 204 ? 23.309 2.930 -13.333 1.00 81.00 204 ARG A N 1
ATOM 1660 C CA . ARG A 1 204 ? 24.679 3.424 -13.090 1.00 81.00 204 ARG A CA 1
ATOM 1661 C C . ARG A 1 204 ? 24.799 4.253 -11.808 1.00 81.00 204 ARG A C 1
ATOM 1663 O O . ARG A 1 204 ? 25.868 4.281 -11.210 1.00 81.00 204 ARG A O 1
ATOM 1670 N N . ARG A 1 205 ? 23.732 4.956 -11.410 1.00 76.50 205 ARG A N 1
ATOM 1671 C CA . ARG A 1 205 ? 23.700 5.802 -10.203 1.00 76.50 205 ARG A CA 1
ATOM 1672 C C . ARG A 1 205 ? 23.072 5.069 -9.021 1.00 76.50 205 ARG A C 1
ATOM 1674 O O . ARG A 1 205 ? 23.547 5.209 -7.897 1.00 76.50 205 ARG A O 1
ATOM 1681 N N . ALA A 1 206 ? 22.039 4.270 -9.274 1.00 80.81 206 ALA A N 1
ATOM 1682 C CA . ALA A 1 206 ? 21.310 3.518 -8.263 1.00 80.81 206 ALA A CA 1
ATOM 1683 C C . ALA A 1 206 ? 21.534 2.009 -8.448 1.00 80.81 206 ALA A C 1
ATOM 1685 O O . ALA A 1 206 ? 20.693 1.299 -8.983 1.00 80.81 206 ALA A O 1
ATOM 1686 N N . VAL A 1 207 ? 22.683 1.511 -7.982 1.00 80.50 207 VAL A N 1
ATOM 1687 C CA . VAL A 1 207 ? 23.045 0.080 -8.089 1.00 80.50 207 VAL A CA 1
ATOM 1688 C C . VAL A 1 207 ? 22.251 -0.793 -7.110 1.00 80.50 207 VAL A C 1
ATOM 1690 O O . VAL A 1 207 ? 22.077 -1.990 -7.325 1.00 80.50 207 VAL A O 1
ATOM 1693 N N . ARG A 1 208 ? 21.778 -0.209 -6.004 1.00 86.88 208 ARG A N 1
ATOM 1694 C CA . ARG A 1 208 ? 21.025 -0.904 -4.953 1.00 86.88 208 ARG A CA 1
ATOM 1695 C C . ARG A 1 208 ? 19.685 -0.221 -4.737 1.00 86.88 208 ARG A C 1
ATOM 1697 O O . ARG A 1 208 ? 19.600 1.005 -4.787 1.00 86.88 208 ARG A O 1
ATOM 1704 N N . MET A 1 209 ? 18.668 -1.029 -4.457 1.00 85.75 209 MET A N 1
ATOM 1705 C CA . MET A 1 209 ? 17.343 -0.544 -4.093 1.00 85.75 209 MET A CA 1
ATOM 1706 C C . MET A 1 209 ? 17.405 0.181 -2.742 1.00 85.75 209 MET A C 1
ATOM 1708 O O . MET A 1 209 ? 18.087 -0.265 -1.816 1.00 85.75 209 MET A O 1
ATOM 1712 N N . GLY A 1 210 ? 16.746 1.337 -2.669 1.00 86.75 210 GLY A N 1
ATOM 1713 C CA . GLY A 1 210 ? 16.833 2.244 -1.530 1.00 86.75 210 GLY A CA 1
ATOM 1714 C C . GLY A 1 210 ? 16.148 1.719 -0.265 1.00 86.75 210 GLY A C 1
ATOM 1715 O O . GLY A 1 210 ? 15.285 0.841 -0.310 1.00 86.75 210 GLY A O 1
ATOM 1716 N N . GLN A 1 211 ? 16.550 2.266 0.883 1.00 90.50 211 GLN A N 1
ATOM 1717 C CA . GLN A 1 211 ? 16.051 1.843 2.195 1.00 90.50 211 GLN A CA 1
ATOM 1718 C C . GLN A 1 211 ? 14.555 2.126 2.388 1.00 90.50 211 GLN A C 1
ATOM 1720 O O . GLN A 1 211 ? 13.887 1.345 3.057 1.00 90.50 211 GLN A O 1
ATOM 1725 N N . HIS A 1 212 ? 14.009 3.195 1.788 1.00 88.75 212 HIS A N 1
ATOM 1726 C CA . HIS A 1 212 ? 12.578 3.486 1.920 1.00 88.75 212 HIS A CA 1
ATOM 1727 C C . HIS A 1 212 ? 11.735 2.447 1.181 1.00 88.75 212 HIS A C 1
ATOM 1729 O O . HIS A 1 212 ? 10.663 2.093 1.661 1.00 88.75 212 HIS A O 1
ATOM 1735 N N . VAL A 1 213 ? 12.226 1.933 0.047 1.00 91.38 213 VAL A N 1
ATOM 1736 C CA . VAL A 1 213 ? 11.547 0.865 -0.703 1.00 91.38 213 VAL A CA 1
ATOM 1737 C C . VAL A 1 213 ? 11.514 -0.419 0.109 1.00 91.38 213 VAL A C 1
ATOM 1739 O O . VAL A 1 213 ? 10.445 -0.987 0.299 1.00 91.38 213 VAL A O 1
ATOM 1742 N N . TRP A 1 214 ? 12.669 -0.856 0.619 1.00 93.38 214 TRP A N 1
ATOM 1743 C CA . TRP A 1 214 ? 12.754 -2.079 1.416 1.00 93.38 214 TRP A CA 1
ATOM 1744 C C . TRP A 1 214 ? 11.896 -2.018 2.668 1.00 93.38 214 TRP A C 1
ATOM 1746 O O . TRP A 1 214 ? 11.199 -2.980 2.969 1.00 93.38 214 TRP A O 1
ATOM 1756 N N . LEU A 1 215 ? 11.923 -0.886 3.370 1.00 93.94 215 LEU A N 1
ATOM 1757 C CA . LEU A 1 215 ? 11.147 -0.730 4.587 1.00 93.94 215 LEU A CA 1
ATOM 1758 C C . LEU A 1 215 ? 9.644 -0.679 4.294 1.00 93.94 215 LEU A C 1
ATOM 1760 O O . LEU A 1 215 ? 8.887 -1.350 4.976 1.00 93.94 215 LEU A O 1
ATOM 1764 N N . LEU A 1 216 ? 9.208 0.022 3.239 1.00 93.25 216 LEU A N 1
ATOM 1765 C CA . LEU A 1 216 ? 7.801 0.006 2.822 1.00 93.25 216 LEU A CA 1
ATOM 1766 C C . LEU A 1 216 ? 7.333 -1.409 2.447 1.00 93.25 216 LEU A C 1
ATOM 1768 O O . LEU A 1 216 ? 6.236 -1.808 2.827 1.00 93.25 216 LEU A O 1
ATOM 1772 N N . LEU A 1 217 ? 8.157 -2.169 1.718 1.00 95.00 217 LEU A N 1
ATOM 1773 C CA . LEU A 1 217 ? 7.855 -3.562 1.387 1.00 95.00 217 LEU A CA 1
ATOM 1774 C C . LEU A 1 217 ? 7.750 -4.427 2.645 1.00 95.00 217 LEU A C 1
ATOM 1776 O O . LEU A 1 217 ? 6.792 -5.186 2.757 1.00 95.00 217 LEU A O 1
ATOM 1780 N N . ALA A 1 218 ? 8.693 -4.293 3.582 1.00 95.75 218 ALA A N 1
ATOM 1781 C CA . ALA A 1 218 ? 8.652 -4.995 4.862 1.00 95.75 218 ALA A CA 1
ATOM 1782 C C . ALA A 1 218 ? 7.350 -4.687 5.610 1.00 95.75 218 ALA A C 1
ATOM 1784 O O . ALA A 1 218 ? 6.620 -5.612 5.935 1.00 95.75 218 ALA A O 1
ATOM 1785 N N . THR A 1 219 ? 6.975 -3.414 5.726 1.00 95.81 219 THR A N 1
ATOM 1786 C CA . THR A 1 219 ? 5.736 -2.987 6.387 1.00 95.81 219 THR A CA 1
ATOM 1787 C C . THR A 1 219 ? 4.486 -3.573 5.763 1.00 95.81 219 THR A C 1
ATOM 1789 O O . THR A 1 219 ? 3.667 -4.156 6.470 1.00 95.81 219 THR A O 1
ATOM 1792 N N . VAL A 1 220 ? 4.345 -3.498 4.439 1.00 95.56 220 VAL A N 1
ATOM 1793 C CA . VAL A 1 220 ? 3.172 -4.064 3.757 1.00 95.56 220 VAL A CA 1
ATOM 1794 C C . VAL A 1 220 ? 3.117 -5.585 3.923 1.00 95.56 220 VAL A C 1
ATOM 1796 O O . VAL A 1 220 ? 2.039 -6.138 4.141 1.00 95.56 220 VAL A O 1
ATOM 1799 N N . ILE A 1 221 ? 4.263 -6.271 3.852 1.00 96.25 221 ILE A N 1
ATOM 1800 C CA . ILE A 1 221 ? 4.347 -7.725 4.040 1.00 96.25 221 ILE A CA 1
ATOM 1801 C C . ILE A 1 221 ? 4.013 -8.104 5.486 1.00 96.25 221 ILE A C 1
ATOM 1803 O O . ILE A 1 221 ? 3.198 -8.997 5.702 1.00 96.25 221 ILE A O 1
ATOM 1807 N N . THR A 1 222 ? 4.597 -7.432 6.475 1.00 96.50 222 THR A N 1
ATOM 1808 C CA . THR A 1 222 ? 4.366 -7.711 7.895 1.00 96.50 222 THR A CA 1
ATOM 1809 C C . THR A 1 222 ? 2.905 -7.451 8.269 1.00 96.50 222 THR A C 1
ATOM 1811 O O . THR A 1 222 ? 2.299 -8.285 8.938 1.00 96.50 222 THR A O 1
ATOM 1814 N N . GLU A 1 223 ? 2.282 -6.379 7.768 1.00 95.31 223 GLU A N 1
ATOM 1815 C CA . GLU A 1 223 ? 0.837 -6.156 7.922 1.00 95.31 223 GLU A CA 1
ATOM 1816 C C . GLU A 1 223 ? 0.010 -7.307 7.331 1.00 95.31 223 GLU A C 1
ATOM 1818 O O . GLU A 1 223 ? -0.897 -7.810 7.994 1.00 95.31 223 GLU A O 1
ATOM 1823 N N . LEU A 1 224 ? 0.332 -7.770 6.117 1.00 95.50 224 LEU A N 1
ATOM 1824 C CA . LEU A 1 224 ? -0.352 -8.913 5.501 1.00 95.50 224 LEU A CA 1
ATOM 1825 C C . LEU A 1 224 ? -0.187 -10.191 6.337 1.00 95.50 224 LEU A C 1
ATOM 1827 O O . LEU A 1 224 ? -1.138 -10.958 6.490 1.00 95.50 224 LEU A O 1
ATOM 1831 N N . LEU A 1 225 ? 0.992 -10.426 6.915 1.00 96.50 225 LEU A N 1
ATOM 1832 C CA . LEU A 1 225 ? 1.235 -11.565 7.805 1.00 96.50 225 LEU A CA 1
ATOM 1833 C C . LEU A 1 225 ? 0.405 -11.470 9.092 1.00 96.50 225 LEU A C 1
ATOM 1835 O O . LEU A 1 225 ? -0.204 -12.457 9.506 1.00 96.50 225 LEU A O 1
ATOM 1839 N N . VAL A 1 226 ? 0.318 -10.284 9.695 1.00 95.69 226 VAL A N 1
ATOM 1840 C CA . VAL A 1 226 ? -0.529 -10.031 10.870 1.00 95.69 226 VAL A CA 1
ATOM 1841 C C . VAL A 1 226 ? -2.004 -10.275 10.535 1.00 95.69 226 VAL A C 1
ATOM 1843 O O . VAL A 1 226 ? -2.690 -11.008 11.250 1.00 95.69 226 VAL A O 1
ATOM 1846 N N . ILE A 1 227 ? -2.484 -9.731 9.413 1.00 94.81 227 ILE A N 1
ATOM 1847 C CA . ILE A 1 227 ? -3.868 -9.897 8.953 1.00 94.81 227 ILE A CA 1
ATOM 1848 C C . ILE A 1 227 ? -4.176 -11.374 8.713 1.00 94.81 227 ILE A C 1
ATOM 1850 O O . ILE A 1 227 ? -5.155 -11.878 9.247 1.00 94.81 227 ILE A O 1
ATOM 1854 N N . THR A 1 228 ? -3.336 -12.086 7.959 1.00 93.69 228 THR A N 1
ATOM 1855 C CA . THR A 1 228 ? -3.550 -13.511 7.643 1.00 93.69 228 THR A CA 1
ATOM 1856 C C . THR A 1 228 ? -3.478 -14.411 8.875 1.00 93.69 228 THR A C 1
ATOM 1858 O O . THR A 1 228 ? -4.164 -15.435 8.933 1.00 93.69 228 THR A O 1
ATOM 1861 N N . LYS A 1 229 ? -2.677 -14.044 9.884 1.00 94.94 229 LYS A N 1
ATOM 1862 C CA . LYS A 1 229 ? -2.662 -14.719 11.187 1.00 94.94 229 LYS A CA 1
ATOM 1863 C C . LYS A 1 229 ? -3.998 -14.535 11.905 1.00 94.94 229 LYS A C 1
ATOM 1865 O O . LYS A 1 229 ? -4.597 -15.521 12.331 1.00 94.94 229 LYS A O 1
ATOM 1870 N N . TRP A 1 230 ? -4.450 -13.292 12.048 1.00 94.62 230 TRP A N 1
ATOM 1871 C CA . TRP A 1 230 ? -5.629 -12.938 12.841 1.00 94.62 230 TRP A CA 1
ATOM 1872 C C . TRP A 1 230 ? -6.965 -13.179 12.125 1.00 94.62 230 TRP A C 1
ATOM 1874 O O . TRP A 1 230 ? -7.987 -13.314 12.788 1.00 94.62 230 TRP A O 1
ATOM 1884 N N . SER A 1 231 ? -6.981 -13.283 10.796 1.00 91.94 231 SER A N 1
ATOM 1885 C CA . SER A 1 231 ? -8.201 -13.512 10.010 1.00 91.94 231 SER A CA 1
ATOM 1886 C C . SER A 1 231 ? -8.724 -14.948 10.079 1.00 91.94 231 SER A C 1
ATOM 1888 O O . SER A 1 231 ? -9.842 -15.215 9.632 1.00 91.94 231 SER A O 1
ATOM 1890 N N . LYS A 1 232 ? -7.937 -15.894 10.607 1.00 89.88 232 LYS A N 1
ATOM 1891 C CA . LYS A 1 232 ? -8.321 -17.309 10.701 1.00 89.88 232 LYS A CA 1
ATOM 1892 C C . LYS A 1 232 ? -9.595 -17.461 11.536 1.00 89.88 232 LYS A C 1
ATOM 1894 O O . LYS A 1 232 ? -9.611 -17.139 12.719 1.00 89.88 232 LYS A O 1
ATOM 1899 N N . GLY A 1 233 ? -10.661 -17.954 10.906 1.00 85.19 233 GLY A N 1
ATOM 1900 C CA . GLY A 1 233 ? -11.957 -18.173 11.555 1.00 85.19 233 GLY A CA 1
ATOM 1901 C C . GLY A 1 233 ? -12.792 -16.911 11.806 1.00 85.19 233 GLY A C 1
ATOM 1902 O O . GLY A 1 233 ? -13.831 -17.022 12.443 1.00 85.19 233 GLY A O 1
ATOM 1903 N N . GLN A 1 234 ? -12.374 -15.731 11.323 1.00 84.06 234 GLN A N 1
ATOM 1904 C CA . GLN A 1 234 ? -13.157 -14.487 11.450 1.00 84.06 234 GLN A CA 1
ATOM 1905 C C . GLN A 1 234 ? -14.127 -14.263 10.277 1.00 84.06 234 GLN A C 1
ATOM 1907 O O . GLN A 1 234 ? -15.161 -13.632 10.457 1.00 84.06 234 GLN A O 1
ATOM 1912 N N . PHE A 1 235 ? -13.811 -14.788 9.087 1.00 83.31 235 PHE A N 1
ATOM 1913 C CA . PHE A 1 235 ? -14.610 -14.616 7.866 1.00 83.31 235 PHE A CA 1
ATOM 1914 C C . PHE A 1 235 ? -15.012 -15.990 7.299 1.00 83.31 235 PHE A C 1
ATOM 1916 O O . PHE A 1 235 ? -14.293 -16.530 6.456 1.00 83.31 235 PHE A O 1
ATOM 1923 N N . PRO A 1 236 ? -16.097 -16.609 7.804 1.00 81.12 236 PRO A N 1
ATOM 1924 C CA . PRO A 1 236 ? -16.528 -17.939 7.366 1.00 81.12 236 PRO A CA 1
ATOM 1925 C C . PRO A 1 236 ? -17.231 -17.930 6.001 1.00 81.12 236 PRO A C 1
ATOM 1927 O O . PRO A 1 236 ? -17.272 -18.961 5.333 1.00 81.12 236 PRO A O 1
ATOM 1930 N N . GLU A 1 237 ? -17.766 -16.781 5.585 1.00 83.56 237 GLU A N 1
ATOM 1931 C CA . GLU A 1 237 ? -18.527 -16.660 4.344 1.00 83.56 237 GLU A CA 1
ATOM 1932 C C . GLU A 1 237 ? -17.633 -16.814 3.103 1.00 83.56 237 GLU A C 1
ATOM 1934 O O . GLU A 1 237 ? -16.583 -16.164 2.999 1.00 83.56 237 GLU A O 1
ATOM 1939 N N . PRO A 1 238 ? -18.022 -17.663 2.134 1.00 84.44 238 PRO A N 1
ATOM 1940 C CA . PRO A 1 238 ? -17.252 -17.851 0.920 1.00 84.44 238 PRO A CA 1
ATOM 1941 C C . PRO A 1 238 ? -17.303 -16.601 0.039 1.00 84.44 238 PRO A C 1
ATOM 1943 O O . PRO A 1 238 ? -18.300 -15.883 -0.030 1.00 84.44 238 PRO A O 1
ATOM 1946 N N . LEU A 1 239 ? -16.221 -16.371 -0.706 1.00 81.06 239 LEU A N 1
ATOM 1947 C CA . LEU A 1 239 ? -16.141 -15.250 -1.636 1.00 81.06 239 LEU A CA 1
ATOM 1948 C C . LEU A 1 239 ? -17.268 -15.347 -2.689 1.00 81.06 239 LEU A C 1
ATOM 1950 O O . LEU A 1 239 ? -17.376 -16.393 -3.344 1.00 81.06 239 LEU A O 1
ATOM 1954 N N . PRO A 1 240 ? -18.057 -14.278 -2.924 1.00 88.38 240 PRO A N 1
ATOM 1955 C CA . PRO A 1 240 ? -19.118 -14.296 -3.923 1.00 88.38 240 PRO A CA 1
ATOM 1956 C C . PRO A 1 240 ? -18.594 -14.734 -5.303 1.00 88.38 240 PRO A C 1
ATOM 1958 O O . PRO A 1 240 ? -17.565 -14.214 -5.757 1.00 88.38 240 PRO A O 1
ATOM 1961 N N . PRO A 1 241 ? -19.283 -15.647 -6.020 1.00 88.31 241 PRO A N 1
ATOM 1962 C CA . PRO A 1 241 ? -18.792 -16.190 -7.287 1.00 88.31 241 PRO A CA 1
ATOM 1963 C C . PRO A 1 241 ? -18.476 -15.119 -8.337 1.00 88.31 241 PRO A C 1
ATOM 1965 O O . PRO A 1 241 ? -17.479 -15.233 -9.046 1.00 88.31 241 PRO A O 1
ATOM 1968 N N . ALA A 1 242 ? -19.280 -14.054 -8.408 1.00 86.56 242 ALA A N 1
ATOM 1969 C CA . ALA A 1 242 ? -19.062 -12.939 -9.329 1.00 86.56 242 ALA A CA 1
ATOM 1970 C C . ALA A 1 242 ? -17.717 -12.237 -9.080 1.00 86.56 242 ALA A C 1
ATOM 1972 O O . ALA A 1 242 ? -16.955 -11.991 -10.015 1.00 86.56 242 ALA A O 1
ATOM 1973 N N . VAL A 1 243 ? -17.386 -11.987 -7.811 1.00 84.62 243 VAL A N 1
ATOM 1974 C CA . VAL A 1 243 ? -16.119 -11.366 -7.405 1.00 84.62 243 VAL A CA 1
ATOM 1975 C C . VAL A 1 243 ? -14.954 -12.305 -7.716 1.00 84.62 243 VAL A C 1
ATOM 1977 O O . VAL A 1 243 ? -13.945 -11.875 -8.273 1.00 84.62 243 VAL A O 1
ATOM 1980 N N . LYS A 1 244 ? -15.114 -13.609 -7.451 1.00 83.62 244 LYS A N 1
ATOM 1981 C CA . LYS A 1 244 ? -14.110 -14.630 -7.786 1.00 83.62 244 LYS A CA 1
ATOM 1982 C C . LYS A 1 244 ? -13.800 -14.650 -9.285 1.00 83.62 244 LYS A C 1
ATOM 1984 O O . LYS A 1 244 ? -12.628 -14.671 -9.661 1.00 83.62 244 LYS A O 1
ATOM 1989 N N . TRP A 1 245 ? -14.821 -14.617 -10.142 1.00 87.81 245 TRP A N 1
ATOM 1990 C CA . TRP A 1 245 ? -14.636 -14.569 -11.594 1.00 87.81 245 TRP A CA 1
ATOM 1991 C C . TRP A 1 245 ? -14.004 -13.256 -12.052 1.00 87.81 245 TRP A C 1
ATOM 1993 O O . TRP A 1 245 ? -13.069 -13.297 -12.848 1.00 87.81 245 TRP A O 1
ATOM 2003 N N . GLY A 1 246 ? -14.439 -12.119 -11.502 1.00 85.56 246 GLY A N 1
ATOM 2004 C CA . GLY A 1 246 ? -13.856 -10.809 -11.797 1.00 85.56 246 GLY A CA 1
ATOM 2005 C C . GLY A 1 246 ? -12.347 -10.770 -11.538 1.00 85.56 246 GLY A C 1
ATOM 2006 O O . GLY A 1 246 ? -11.573 -10.436 -12.435 1.00 85.56 246 GLY A O 1
ATOM 2007 N N . TRP A 1 247 ? -11.909 -11.213 -10.356 1.00 83.44 247 TRP A N 1
ATOM 2008 C CA . TRP A 1 247 ? -10.482 -11.304 -10.028 1.00 83.44 247 TRP A CA 1
ATOM 2009 C C . TRP A 1 247 ? -9.732 -12.328 -10.879 1.00 83.44 247 TRP A C 1
ATOM 2011 O O . TRP A 1 247 ? -8.590 -12.081 -11.261 1.00 83.44 247 TRP A O 1
ATOM 2021 N N . SER A 1 248 ? -10.368 -13.453 -11.217 1.00 87.12 248 SER A N 1
ATOM 2022 C CA . SER A 1 248 ? -9.752 -14.476 -12.072 1.00 87.12 248 SER A CA 1
ATOM 2023 C C . SER A 1 248 ? -9.489 -13.938 -13.481 1.00 87.12 248 SER A C 1
ATOM 2025 O O . SER A 1 248 ? -8.394 -14.111 -14.012 1.00 87.12 248 SER A O 1
ATOM 2027 N N . VAL A 1 249 ? -10.457 -13.229 -14.070 1.00 88.00 249 VAL A N 1
ATOM 2028 C CA . VAL A 1 249 ? -10.305 -12.580 -15.381 1.00 88.00 249 VAL A CA 1
ATOM 2029 C C . VAL A 1 249 ? -9.225 -11.503 -15.324 1.00 88.00 249 VAL A C 1
ATOM 2031 O O . VAL A 1 249 ? -8.339 -11.486 -16.177 1.00 88.00 249 VAL A O 1
ATOM 2034 N N . ALA A 1 250 ? -9.243 -10.646 -14.300 1.00 81.56 250 ALA A N 1
ATOM 2035 C CA . ALA A 1 250 ? -8.225 -9.614 -14.124 1.00 81.56 250 ALA A CA 1
ATOM 2036 C C . ALA A 1 250 ? -6.809 -10.213 -14.024 1.00 81.56 250 ALA A C 1
ATOM 2038 O O . ALA A 1 250 ? -5.899 -9.760 -14.718 1.00 81.56 250 ALA A O 1
ATOM 2039 N N . ALA A 1 251 ? -6.627 -11.275 -13.231 1.00 85.50 251 ALA A N 1
ATOM 2040 C CA . ALA A 1 251 ? -5.346 -11.967 -13.095 1.00 85.50 251 ALA A CA 1
ATOM 2041 C C . ALA A 1 251 ? -4.862 -12.561 -14.428 1.00 85.50 251 ALA A C 1
ATOM 2043 O O . ALA A 1 251 ? -3.692 -12.414 -14.787 1.00 85.50 251 ALA A O 1
ATOM 2044 N N . VAL A 1 252 ? -5.766 -13.175 -15.199 1.00 89.00 252 VAL A N 1
ATOM 2045 C CA . VAL A 1 252 ? -5.448 -13.699 -16.535 1.00 89.00 252 VAL A CA 1
ATOM 2046 C C . VAL A 1 252 ? -5.017 -12.575 -17.475 1.00 89.00 252 VAL A C 1
ATOM 2048 O O . VAL A 1 252 ? -4.016 -12.727 -18.171 1.00 89.00 252 VAL A O 1
ATOM 2051 N N . LEU A 1 253 ? -5.709 -11.432 -17.479 1.00 85.56 253 LEU A N 1
ATOM 2052 C CA . LEU A 1 253 ? -5.369 -10.294 -18.341 1.00 85.56 253 LEU A CA 1
ATOM 2053 C C . LEU A 1 253 ? -3.991 -9.701 -18.016 1.00 85.56 253 LEU A C 1
ATOM 2055 O O . LEU A 1 253 ? -3.219 -9.413 -18.934 1.00 85.56 253 LEU A O 1
ATOM 2059 N N . VAL A 1 254 ? -3.655 -9.579 -16.729 1.00 85.19 254 VAL A N 1
ATOM 2060 C CA . VAL A 1 254 ? -2.345 -9.087 -16.267 1.00 85.19 254 VAL A CA 1
ATOM 2061 C C . VAL A 1 254 ? -1.199 -9.996 -16.730 1.00 85.19 254 VAL A C 1
ATOM 2063 O O . VAL A 1 254 ? -0.116 -9.512 -17.043 1.00 85.19 254 VAL A O 1
ATOM 2066 N N . VAL A 1 255 ? -1.418 -11.308 -16.835 1.00 86.62 255 VAL A N 1
ATOM 2067 C CA . VAL A 1 255 ? -0.395 -12.252 -17.323 1.00 86.62 255 VAL A CA 1
ATOM 2068 C C . VAL A 1 255 ? -0.386 -12.352 -18.852 1.00 86.62 255 VAL A C 1
ATOM 2070 O O . VAL A 1 255 ? 0.676 -12.448 -19.472 1.00 86.62 255 VAL A O 1
ATOM 2073 N N . LEU A 1 256 ? -1.558 -12.308 -19.484 1.00 85.94 256 LEU A N 1
ATOM 2074 C CA . LEU A 1 256 ? -1.705 -12.468 -20.928 1.00 85.94 256 LEU A CA 1
ATOM 2075 C C . LEU A 1 256 ? -1.095 -11.293 -21.700 1.00 85.94 256 LEU A C 1
ATOM 2077 O O . LEU A 1 256 ? -0.413 -11.505 -22.704 1.00 85.94 256 LEU A O 1
ATOM 2081 N N . TYR A 1 257 ? -1.297 -10.062 -21.223 1.00 84.44 257 TYR A N 1
ATOM 2082 C CA . TYR A 1 257 ? -0.784 -8.857 -21.874 1.00 84.44 257 TYR A CA 1
ATOM 2083 C C . TYR A 1 257 ? 0.739 -8.893 -22.137 1.00 84.44 257 TYR A C 1
ATOM 2085 O O . TYR A 1 257 ? 1.135 -8.779 -23.303 1.00 84.44 257 TYR A O 1
ATOM 2093 N N . PRO A 1 258 ? 1.624 -9.107 -21.136 1.00 84.88 258 PRO A N 1
ATOM 2094 C CA . PRO A 1 258 ? 3.065 -9.164 -21.377 1.00 84.88 258 PRO A CA 1
ATOM 2095 C C . PRO A 1 258 ? 3.487 -10.396 -22.190 1.00 84.88 258 PRO A C 1
ATOM 2097 O O . PRO A 1 258 ? 4.451 -10.315 -22.957 1.00 84.88 258 PRO A O 1
ATOM 2100 N N . ALA A 1 259 ? 2.771 -11.522 -22.079 1.00 84.94 259 ALA A N 1
ATOM 2101 C CA . ALA A 1 259 ? 3.048 -12.720 -22.872 1.00 84.94 259 ALA A CA 1
ATOM 2102 C C . ALA A 1 259 ? 2.831 -12.469 -24.376 1.00 84.94 259 ALA A C 1
ATOM 2104 O O . ALA A 1 259 ? 3.660 -12.855 -25.204 1.00 84.94 259 ALA A O 1
ATOM 2105 N N . VAL A 1 260 ? 1.759 -11.756 -24.732 1.00 85.12 260 VAL A N 1
ATOM 2106 C CA . VAL A 1 260 ? 1.457 -11.380 -26.120 1.00 85.12 260 VAL A CA 1
ATOM 2107 C C . VAL A 1 260 ? 2.400 -10.280 -26.611 1.00 85.12 260 VAL A C 1
ATOM 2109 O O . VAL A 1 260 ? 2.995 -10.425 -27.679 1.00 85.12 260 VAL A O 1
ATOM 2112 N N . GLN A 1 261 ? 2.581 -9.209 -25.835 1.00 82.88 261 GLN A N 1
ATOM 2113 C CA . GLN A 1 261 ? 3.371 -8.045 -26.253 1.00 82.88 261 GLN A CA 1
ATOM 2114 C C . GLN A 1 261 ? 4.877 -8.326 -26.326 1.00 82.88 261 GLN A C 1
ATOM 2116 O O . GLN A 1 261 ? 5.531 -7.939 -27.293 1.00 82.88 261 GLN A O 1
ATOM 2121 N N . PHE A 1 262 ? 5.449 -9.032 -25.347 1.00 85.19 262 PHE A N 1
ATOM 2122 C CA . PHE A 1 262 ? 6.899 -9.260 -25.275 1.00 85.19 262 PHE A CA 1
ATOM 2123 C C . PHE A 1 262 ? 7.306 -10.700 -25.620 1.00 85.19 262 PHE A C 1
ATOM 2125 O O . PHE A 1 262 ? 8.376 -10.919 -26.207 1.00 85.19 262 PHE A O 1
ATOM 2132 N N . GLY A 1 263 ? 6.461 -11.684 -25.299 1.00 82.50 263 GLY A N 1
ATOM 2133 C CA . GLY A 1 263 ? 6.732 -13.107 -25.525 1.00 82.50 263 GLY A CA 1
ATOM 2134 C C . GLY A 1 263 ? 6.639 -13.516 -26.997 1.00 82.50 263 GLY A C 1
ATOM 2135 O O . GLY A 1 263 ? 7.598 -14.075 -27.536 1.00 82.50 263 GLY A O 1
ATOM 2136 N N . LEU A 1 264 ? 5.543 -13.178 -27.691 1.00 82.88 264 LEU A N 1
ATOM 2137 C CA . LEU A 1 264 ? 5.347 -13.562 -29.100 1.00 82.88 264 LEU A CA 1
ATOM 2138 C C . LEU A 1 264 ? 6.430 -13.006 -30.045 1.00 82.88 264 LEU A C 1
ATOM 2140 O O . LEU A 1 264 ? 6.965 -13.785 -30.842 1.00 82.88 264 LEU A O 1
ATOM 2144 N N . PRO A 1 265 ? 6.833 -11.718 -29.986 1.00 84.56 265 PRO A N 1
ATOM 2145 C CA . PRO A 1 265 ? 7.908 -11.218 -30.844 1.00 84.56 265 PRO A CA 1
ATOM 2146 C C . PRO A 1 265 ? 9.259 -11.879 -30.550 1.00 84.56 265 PRO A C 1
ATOM 2148 O O . PRO A 1 265 ? 10.065 -12.093 -31.458 1.00 84.56 265 PRO A O 1
ATOM 2151 N N . SER A 1 266 ? 9.523 -12.229 -29.291 1.00 81.56 266 SER A N 1
ATOM 2152 C CA . SER A 1 266 ? 10.756 -12.908 -28.882 1.00 81.56 266 SER A CA 1
ATOM 2153 C C . SER A 1 266 ? 10.795 -14.354 -29.382 1.00 81.56 266 SER A C 1
ATOM 2155 O O . SER A 1 266 ? 11.793 -14.754 -29.984 1.00 81.56 266 SER A O 1
ATOM 2157 N N . ALA A 1 267 ? 9.684 -15.088 -29.274 1.00 82.31 267 ALA A N 1
ATOM 2158 C CA .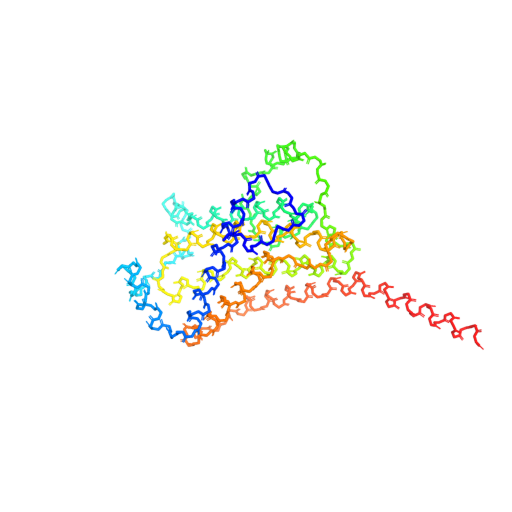 ALA A 1 267 ? 9.532 -16.427 -29.844 1.00 82.31 267 ALA A CA 1
ATOM 2159 C C . ALA A 1 267 ? 9.666 -16.417 -31.378 1.00 82.31 267 ALA A C 1
ATOM 2161 O O . ALA A 1 267 ? 10.435 -17.197 -31.941 1.00 82.31 267 ALA A O 1
ATOM 2162 N N . ARG A 1 268 ? 9.012 -15.471 -32.070 1.00 85.31 268 ARG A N 1
ATOM 2163 C CA . ARG A 1 268 ? 9.140 -15.297 -33.531 1.00 85.31 268 ARG A CA 1
ATOM 2164 C C . ARG A 1 268 ? 10.586 -15.021 -33.954 1.00 85.31 268 ARG A C 1
ATOM 2166 O O . ARG A 1 268 ? 11.064 -15.598 -34.931 1.00 85.31 268 ARG A O 1
ATOM 2173 N N . ARG A 1 269 ? 11.313 -14.168 -33.218 1.00 85.62 269 ARG A N 1
ATOM 2174 C CA . ARG A 1 269 ? 12.742 -13.893 -33.470 1.00 85.62 269 ARG A CA 1
ATOM 2175 C C . ARG A 1 269 ? 13.612 -15.132 -33.251 1.00 85.62 269 ARG A C 1
ATOM 2177 O O . ARG A 1 269 ? 14.491 -15.388 -34.075 1.00 85.62 269 ARG A O 1
ATOM 2184 N N . TYR A 1 270 ? 13.356 -15.899 -32.192 1.00 84.69 270 TYR A N 1
ATOM 2185 C CA . TYR A 1 270 ? 14.064 -17.145 -31.893 1.00 84.69 270 TYR A CA 1
ATOM 2186 C C . TYR A 1 270 ? 13.863 -18.194 -32.996 1.00 84.69 270 TYR A C 1
ATOM 2188 O O . TYR A 1 270 ? 14.844 -18.678 -33.567 1.00 84.69 270 TYR A O 1
ATOM 2196 N N . LEU A 1 271 ? 12.609 -18.453 -33.381 1.00 87.12 271 LEU A N 1
ATOM 2197 C CA . LEU A 1 271 ? 12.259 -19.394 -34.449 1.00 87.12 271 LEU A CA 1
ATOM 2198 C C . LEU A 1 271 ? 12.878 -18.988 -35.792 1.00 87.12 271 LEU A C 1
ATOM 2200 O O . LEU A 1 271 ? 13.466 -19.820 -36.479 1.00 87.12 271 LEU A O 1
ATOM 2204 N N . ARG A 1 272 ? 12.850 -17.694 -36.146 1.00 85.06 272 ARG A N 1
ATOM 2205 C CA . ARG A 1 272 ? 13.492 -17.193 -37.375 1.00 85.06 272 ARG A CA 1
ATOM 2206 C C . ARG A 1 272 ? 15.012 -17.384 -37.363 1.00 85.06 272 ARG A C 1
ATOM 2208 O O . ARG A 1 272 ? 15.598 -17.662 -38.407 1.00 85.06 272 ARG A O 1
ATOM 2215 N N . LYS A 1 273 ? 15.663 -17.228 -36.204 1.00 84.00 273 LYS A N 1
ATOM 2216 C CA . LYS A 1 273 ? 17.116 -17.416 -36.053 1.00 84.00 273 LYS A CA 1
ATOM 2217 C C . LYS A 1 273 ? 17.507 -18.891 -36.180 1.00 84.00 273 LYS A C 1
ATOM 2219 O O . LYS A 1 273 ? 18.466 -19.188 -36.887 1.00 84.00 273 LYS A O 1
ATOM 2224 N N . HIS A 1 274 ? 16.758 -19.801 -35.555 1.00 78.94 274 HIS A N 1
ATOM 2225 C CA . HIS A 1 274 ? 16.995 -21.243 -35.674 1.00 78.94 274 HIS A CA 1
ATOM 2226 C C . HIS A 1 274 ? 16.657 -21.783 -37.067 1.00 78.94 274 HIS A C 1
ATOM 2228 O O . HIS A 1 274 ? 17.449 -22.536 -37.622 1.00 78.94 274 HIS A O 1
ATOM 2234 N N . GLY A 1 275 ? 15.568 -21.323 -37.689 1.00 77.81 275 GLY A N 1
ATOM 2235 C CA . GLY A 1 275 ? 15.225 -21.697 -39.064 1.00 77.81 275 GLY A CA 1
ATOM 2236 C C . GLY A 1 275 ? 16.249 -21.221 -40.102 1.00 77.81 275 GLY A C 1
ATOM 2237 O O . GLY A 1 275 ? 16.496 -21.913 -41.082 1.00 77.81 275 GLY A O 1
ATOM 2238 N N . ARG A 1 276 ? 16.897 -20.066 -39.882 1.00 72.69 276 ARG A N 1
ATOM 2239 C CA . ARG A 1 276 ? 18.016 -19.605 -40.725 1.00 72.69 276 ARG A CA 1
ATOM 2240 C C . ARG A 1 276 ? 19.290 -20.421 -40.514 1.00 72.69 276 ARG A C 1
ATOM 2242 O O . ARG A 1 276 ? 19.947 -20.732 -41.495 1.00 72.69 276 ARG A O 1
ATOM 2249 N N . LYS A 1 277 ? 19.622 -20.786 -39.270 1.00 69.25 277 LYS A N 1
ATOM 2250 C CA . LYS A 1 277 ? 20.768 -21.665 -38.979 1.00 69.25 277 LYS A CA 1
ATOM 2251 C C . LYS A 1 277 ? 20.588 -23.064 -39.571 1.00 69.25 277 LYS A C 1
ATOM 2253 O O . LYS A 1 277 ? 21.531 -23.582 -40.139 1.00 69.25 277 LYS A O 1
ATOM 2258 N N . ALA A 1 278 ? 19.382 -23.626 -39.495 1.00 65.44 278 ALA A N 1
ATOM 2259 C CA . ALA A 1 278 ? 19.063 -24.929 -40.078 1.00 65.44 278 ALA A CA 1
ATOM 2260 C C . ALA A 1 278 ? 19.081 -24.940 -41.618 1.00 65.44 278 ALA A C 1
ATOM 2262 O O . ALA A 1 278 ? 19.231 -25.995 -42.207 1.00 65.44 278 ALA A O 1
ATOM 2263 N N . LYS A 1 279 ? 18.915 -23.780 -42.271 1.00 66.12 279 LYS A N 1
ATOM 2264 C CA . LYS A 1 279 ? 19.047 -23.629 -43.732 1.00 66.12 279 LYS A CA 1
ATOM 2265 C C . LYS A 1 279 ? 20.475 -23.326 -44.201 1.00 66.12 279 LYS A C 1
ATOM 2267 O O . LYS A 1 279 ? 20.708 -23.302 -45.402 1.00 66.12 279 LYS A O 1
ATOM 2272 N N . ALA A 1 280 ? 21.377 -22.992 -43.280 1.00 64.88 280 ALA A N 1
ATOM 2273 C CA . ALA A 1 280 ? 22.763 -22.620 -43.569 1.00 64.88 280 ALA A CA 1
ATOM 2274 C C . ALA A 1 280 ? 23.774 -23.716 -43.176 1.00 64.88 280 ALA A C 1
ATOM 2276 O O . ALA A 1 280 ? 24.969 -23.523 -43.388 1.00 64.88 280 ALA A O 1
ATOM 2277 N N . ALA A 1 281 ? 23.295 -24.808 -42.577 1.00 56.41 281 ALA A N 1
ATOM 2278 C CA . ALA A 1 281 ? 24.015 -26.052 -42.322 1.00 56.41 281 ALA A CA 1
ATOM 2279 C C . ALA A 1 281 ? 23.552 -27.099 -43.340 1.00 56.41 281 ALA A C 1
ATOM 2281 O O . ALA A 1 281 ? 24.390 -27.944 -43.713 1.00 56.41 281 ALA A O 1
#

Secondary structure (DSSP, 8-state):
--SSPPPS---SSHHHHHHHHHHHHHHHHHHHHHHHS-HHHHHHHHHTT-TT-SSPPP---SSS-----HHHHHHH--HHHHHHHHHHHHHHHHH--HHHHHHHHHHTT-TTHHHHSTTHHHHHHHHSS---S----TTT-HHHHHHHHHHHHHHHHHHHHHHHHHHHHT--TT-HHHHHHHHHHHHHHHHHHHHHHHHHH-TTT--S--HHHHHHHHHHHHHHHHHHHHTTTT--SPPPHHHHHHHHHHHHHHHHHHIIIIIHHHHHHHHHHHHHHHTT-

Foldseek 3Di:
DVPDDDDPDPDPCSVVVVVLLVVLVVLLVVLVVLLPDALLVVLVVVCVVPVVTDDADDDDDLPPDPDPDPVNVVSNDDPVVVLVVVLLVLVCVLQVDPVVNVVVVVPPPPPPCCPPPPPPVPVVVVVVPPPDDDHLPCQPDPVSVVVVVVLVVLVVLLSCLLVLVCNSSVHDCPHVVSVVSSVSLSVLVVVQSVQVSCVVPPCVRNVDRDPSVVSSVSSSVSSVSSSVNRCVPVPPDDDPVVVVVVVVVVVCCSVVVCCVSPVVVVVVVVVVVVVVVVVVD

Nearest PDB structures (foldseek):
  9b4f-assembly1_B  TM=7.705E-01  e=2.142E-09  Homo sapiens
  9b4e-assembly1_B  TM=7.069E-01  e=1.904E-08  Homo sapiens
  9b4g-assembly1_B  TM=6.840E-01  e=7.274E-08  Homo sapiens
  5x9h-assembly1_A  TM=2.383E-01  e=8.438E+00  Thermus thermophilus HB8

Sequence (281 aa):
MIQFRDGPFIRPHPAFWRIILGVNLLYELVLVFLLFQDLPTARQMMTFIDPSLGRPLPEKSYAEDCSLTPTTLWNAIDIFCLAHALGWFGKAMILRDYWFCWNIVYSTNFQILQSVGGTIGSWTFYSAIGSGHTSWGTATSFLHYTTVVLLLAVFLAAELNPFYLKSLLWMEPDHPIVILRLAFIFLWALPAVRELYQYINDPRRAVRMGQHVWLLLATVITELLVITKWSKGQFPEPLPPAVKWGWSVAAVLVVLYPAVQFGLPSARRYLRKHGRKAKAA

Mean predicted aligned error: 10.95 Å

pLDDT: mean 76.84, std 17.21, range [27.72, 96.5]

Solvent-accessible surface area (backbone atoms only — not comparable to full-atom values): 16589 Å² total; per-residue (Å²): 129,86,81,66,76,80,63,101,65,92,54,100,54,58,68,58,57,53,49,55,51,50,53,50,51,54,50,42,54,52,47,58,55,51,56,75,50,53,63,70,58,47,26,58,56,47,28,77,80,38,76,86,43,66,49,87,66,80,87,80,78,78,76,82,76,85,61,93,42,75,67,53,52,54,72,59,59,47,73,60,58,55,52,48,53,53,48,52,52,51,50,52,70,64,46,54,42,71,70,61,55,49,55,51,55,69,71,67,72,61,73,67,56,63,78,81,39,67,67,69,60,51,62,56,55,54,69,74,52,66,95,68,97,63,69,60,51,59,82,75,41,73,66,39,30,52,50,53,54,51,52,50,52,52,50,51,48,55,65,47,48,58,64,51,49,28,65,74,50,34,46,60,82,85,34,64,70,54,52,51,49,54,54,49,52,53,64,48,43,56,59,14,54,55,37,51,51,39,32,72,76,36,51,90,82,28,80,59,81,38,70,50,39,54,51,52,51,48,42,46,50,50,52,50,51,38,48,63,61,58,47,66,88,72,69,82,74,76,80,55,66,69,60,53,49,53,54,50,52,52,55,48,49,68,54,46,52,56,44,56,70,56,42,48,60,50,50,54,52,50,53,53,53,51,56,50,51,68,73,74,109